Protein AF-A0A977LBB5-F1 (afdb_monomer_lite)

Sequence (228 aa):
MKRFILVFIICGKTLFAQERLPIINATSISVDIRDGDNFQKNVWTITPEAQPDIYTTSSKGKLVTFYTDKDSISVKVTTTTKFNFIILLNGKKALTQIKYEPSYLEILKGADKYDFKDVRPIPTFTYQSKDDNNLTALRKGFKLDSIAGEGSEVSKILNLLRWVHNIIPHDGNHENPVVKNSLSMIAECRKGNRGLNCRGLSTVLNECYLSLGIPSRFVTCMPRDSVF

pLDDT: mean 90.73, std 15.71, range [32.38, 98.81]

Foldseek 3Di:
DDDDDDDDDPPPPPPPDPPAAAEDEAQDQFKWKDQFPDTGGSPGGQDQPPVAAEDEHQSAQGWIKIDHPGDIDIDGDHQAAWGWHWYQHVNRTHIYTYHYDHDPVRVVVPDDDDDPVPPPDDDDDDADALPPPLLLCVCVVVVLDVQLDPDDPVSSLVSLLVVLPVQFDEDQPDAFDPDQAQVVRSVVVVVVPDGHHPSSSQRNSQSSCNNVVRHDDDDDDDPPPDDD

Structure (mmCIF, N/CA/C/O backbone):
data_AF-A0A977LBB5-F1
#
_entry.id   AF-A0A977LBB5-F1
#
loop_
_atom_site.group_PDB
_atom_site.id
_atom_site.type_symbol
_atom_site.label_atom_id
_atom_site.label_alt_id
_atom_site.label_comp_id
_atom_site.label_asym_id
_atom_site.label_entity_id
_atom_site.label_seq_id
_atom_site.pdbx_PDB_ins_code
_atom_site.Cartn_x
_atom_site.Cartn_y
_atom_site.Cartn_z
_atom_site.occupancy
_atom_site.B_iso_or_equiv
_atom_site.auth_seq_id
_atom_site.auth_comp_id
_atom_site.auth_asym_id
_atom_site.auth_atom_id
_atom_site.pdbx_PDB_model_num
ATOM 1 N N . MET A 1 1 ? 19.181 -14.886 83.822 1.00 39.88 1 MET A N 1
ATOM 2 C CA . MET A 1 1 ? 17.917 -14.339 83.274 1.00 39.88 1 MET A CA 1
ATOM 3 C C . MET A 1 1 ? 17.939 -14.478 81.754 1.00 39.88 1 MET A C 1
ATOM 5 O O . MET A 1 1 ? 18.670 -13.744 81.104 1.00 39.88 1 MET A O 1
ATOM 9 N N . LYS A 1 2 ? 17.226 -15.459 81.183 1.00 34.19 2 LYS A N 1
ATOM 10 C CA . LYS A 1 2 ? 17.115 -15.637 79.723 1.00 34.19 2 LYS A CA 1
ATOM 11 C C . LYS A 1 2 ? 15.962 -14.760 79.220 1.00 34.19 2 LYS A C 1
ATOM 13 O O . LYS A 1 2 ? 14.823 -14.982 79.616 1.00 34.19 2 LYS A O 1
ATOM 18 N N . ARG A 1 3 ? 16.258 -13.734 78.415 1.00 38.19 3 ARG A N 1
ATOM 19 C CA . ARG A 1 3 ? 15.246 -12.875 77.777 1.00 38.19 3 ARG A CA 1
ATOM 20 C C . ARG A 1 3 ? 14.702 -13.585 76.533 1.00 38.19 3 ARG A C 1
ATOM 22 O O . ARG A 1 3 ? 15.453 -13.817 75.594 1.00 38.19 3 ARG A O 1
ATOM 29 N N . PHE A 1 4 ? 13.415 -13.922 76.543 1.00 35.28 4 PHE A N 1
ATOM 30 C CA . PHE A 1 4 ? 12.668 -14.315 75.347 1.00 35.28 4 PHE A CA 1
ATOM 31 C C . PHE A 1 4 ? 12.277 -13.051 74.570 1.00 35.28 4 PHE A C 1
ATOM 33 O O . PHE A 1 4 ? 11.678 -12.142 75.142 1.00 35.28 4 PHE A O 1
ATOM 40 N N . ILE A 1 5 ? 12.618 -12.990 73.282 1.00 42.28 5 ILE A N 1
ATOM 41 C CA . ILE A 1 5 ? 12.126 -11.967 72.351 1.00 42.28 5 ILE A CA 1
ATOM 42 C C . ILE A 1 5 ? 10.957 -12.589 71.584 1.00 42.28 5 ILE A C 1
ATOM 44 O O . ILE A 1 5 ? 11.139 -13.559 70.852 1.00 42.28 5 ILE A O 1
ATOM 48 N N . LEU A 1 6 ? 9.757 -12.045 71.786 1.00 34.19 6 LEU A N 1
ATOM 49 C CA . LEU A 1 6 ? 8.544 -12.408 71.059 1.00 34.19 6 LEU A CA 1
ATOM 50 C C . LEU A 1 6 ? 8.457 -11.525 69.804 1.00 34.19 6 LEU A C 1
ATOM 52 O O . LEU A 1 6 ? 8.260 -10.316 69.913 1.00 34.19 6 LEU A O 1
ATOM 56 N N . VAL A 1 7 ? 8.629 -12.112 68.620 1.00 36.88 7 VAL A N 1
ATOM 57 C CA . VAL A 1 7 ? 8.451 -11.414 67.337 1.00 36.88 7 VAL A CA 1
ATOM 58 C C . VAL A 1 7 ? 7.009 -11.613 66.876 1.00 36.88 7 VAL A C 1
ATOM 60 O O . VAL A 1 7 ? 6.615 -12.714 66.499 1.00 36.88 7 VAL A O 1
ATOM 63 N N . PHE A 1 8 ? 6.214 -10.543 66.913 1.00 32.38 8 PHE A N 1
ATOM 64 C CA . PHE A 1 8 ? 4.884 -10.500 66.306 1.00 32.38 8 PHE A CA 1
ATOM 65 C C . PHE A 1 8 ? 5.028 -10.267 64.796 1.00 32.38 8 PHE A C 1
ATOM 67 O O . PHE A 1 8 ? 5.318 -9.158 64.352 1.00 32.38 8 PHE A O 1
ATOM 74 N N . ILE A 1 9 ? 4.827 -11.317 63.998 1.00 38.16 9 ILE A N 1
ATOM 75 C CA . ILE A 1 9 ? 4.703 -11.203 62.541 1.00 38.16 9 ILE A CA 1
ATOM 76 C C . ILE A 1 9 ? 3.258 -10.799 62.237 1.00 38.16 9 ILE A C 1
ATOM 78 O O . ILE A 1 9 ? 2.352 -11.631 62.206 1.00 38.16 9 ILE A O 1
ATOM 82 N N . ILE A 1 10 ? 3.036 -9.501 62.024 1.00 40.91 10 ILE A N 1
ATOM 83 C CA . ILE A 1 10 ? 1.789 -8.991 61.450 1.00 40.91 10 ILE A CA 1
ATOM 84 C C . ILE A 1 10 ? 1.825 -9.324 59.958 1.00 40.91 10 ILE A C 1
ATOM 86 O O . ILE A 1 10 ? 2.419 -8.612 59.150 1.00 40.91 10 ILE A O 1
ATOM 90 N N . CYS A 1 11 ? 1.210 -10.447 59.594 1.00 40.59 11 CYS A N 1
ATOM 91 C CA . CYS A 1 11 ? 0.965 -10.807 58.205 1.00 40.59 11 CYS A CA 1
ATOM 92 C C . CYS A 1 11 ? -0.182 -9.927 57.682 1.00 40.59 11 CYS A C 1
ATOM 94 O O . CYS A 1 11 ? -1.357 -10.293 57.742 1.00 40.59 11 CYS A O 1
ATOM 96 N N . GLY A 1 12 ? 0.158 -8.712 57.244 1.00 42.59 12 GLY A N 1
ATOM 97 C CA . GLY A 1 12 ? -0.770 -7.831 56.548 1.00 42.59 12 GLY A CA 1
ATOM 98 C C . GLY A 1 12 ? -1.184 -8.480 55.233 1.00 42.59 12 GLY A C 1
ATOM 99 O O . GLY A 1 12 ? -0.389 -8.561 54.301 1.00 42.59 12 GLY A O 1
ATOM 100 N N . LYS A 1 13 ? -2.427 -8.961 55.154 1.00 41.81 13 LYS A N 1
ATOM 101 C CA . LYS A 1 13 ? -3.024 -9.372 53.884 1.00 41.81 13 LYS A CA 1
ATOM 102 C C . LYS A 1 13 ? -3.195 -8.126 53.019 1.00 41.81 13 LYS A C 1
ATOM 104 O O . LYS A 1 13 ? -4.106 -7.335 53.246 1.00 41.81 13 LYS A O 1
ATOM 109 N N . THR A 1 14 ? -2.333 -7.952 52.026 1.00 44.97 14 THR A N 1
ATOM 110 C CA . THR A 1 14 ? -2.593 -7.041 50.916 1.00 44.97 14 THR A CA 1
ATOM 111 C C . THR A 1 14 ? -3.743 -7.628 50.096 1.00 44.97 14 THR A C 1
ATOM 113 O O . THR A 1 14 ? -3.567 -8.544 49.296 1.00 44.97 14 THR A O 1
ATOM 116 N N . LEU A 1 15 ? -4.965 -7.141 50.326 1.00 42.72 15 LEU A N 1
ATOM 117 C CA . LEU A 1 15 ? -6.035 -7.307 49.349 1.00 42.72 15 LEU A CA 1
ATOM 118 C C . LEU A 1 15 ? -5.627 -6.504 48.110 1.00 42.72 15 LEU A C 1
ATOM 120 O O . LEU A 1 15 ? -5.717 -5.279 48.100 1.00 42.72 15 LEU A O 1
ATOM 124 N N . PHE A 1 16 ? -5.169 -7.191 47.067 1.00 47.03 16 PHE A N 1
ATOM 125 C CA . PHE A 1 16 ? -5.147 -6.615 45.731 1.00 47.03 16 PHE A CA 1
ATOM 126 C C . PHE A 1 16 ? -6.600 -6.340 45.334 1.00 47.03 16 PHE A C 1
ATOM 128 O O . PHE A 1 16 ? -7.366 -7.265 45.062 1.00 47.03 16 PHE A O 1
ATOM 135 N N . ALA A 1 17 ? -7.002 -5.071 45.345 1.00 43.22 17 ALA A N 1
ATOM 136 C CA . ALA A 1 17 ? -8.228 -4.654 44.691 1.00 43.22 17 ALA A CA 1
ATOM 137 C C . ALA A 1 17 ? -8.074 -4.977 43.198 1.00 43.22 17 ALA A C 1
ATOM 139 O O . ALA A 1 17 ? -7.265 -4.362 42.509 1.00 43.22 17 ALA A O 1
ATOM 140 N N . GLN A 1 18 ? -8.803 -5.977 42.700 1.00 55.31 18 GLN A N 1
ATOM 141 C CA . GLN A 1 18 ? -8.966 -6.155 41.260 1.00 55.31 18 GLN A CA 1
ATOM 142 C C . GLN A 1 18 ? -9.659 -4.899 40.732 1.00 55.31 18 GLN A C 1
ATOM 144 O O . GLN A 1 18 ? -10.839 -4.678 41.023 1.00 55.31 18 GLN A O 1
ATOM 149 N N . GLU A 1 19 ? -8.925 -4.061 39.999 1.00 66.19 19 GLU A N 1
ATOM 150 C CA . GLU A 1 19 ? -9.508 -2.934 39.278 1.00 66.19 19 GLU A CA 1
ATOM 151 C C . GLU A 1 19 ? -10.599 -3.479 38.353 1.00 66.19 19 GLU A C 1
ATOM 153 O O . GLU A 1 19 ? -10.343 -4.248 37.422 1.00 66.19 19 GLU A O 1
ATOM 158 N N . ARG A 1 20 ? -11.854 -3.148 38.663 1.00 85.31 20 ARG A N 1
ATOM 159 C CA . ARG A 1 20 ? -12.986 -3.549 37.832 1.00 85.31 20 ARG A CA 1
ATOM 160 C C . ARG A 1 20 ? -12.914 -2.748 36.540 1.00 85.31 20 ARG A C 1
ATOM 162 O O . ARG A 1 20 ? -12.921 -1.521 36.582 1.00 85.31 20 ARG A O 1
ATOM 169 N N . LEU A 1 21 ? -12.868 -3.448 35.408 1.00 94.75 21 LEU A N 1
ATOM 170 C CA . LEU A 1 21 ? -12.920 -2.806 34.099 1.00 94.75 21 LEU A CA 1
ATOM 171 C C . LEU A 1 21 ? -14.213 -1.982 33.970 1.00 94.75 21 LEU A C 1
ATOM 173 O O . LEU A 1 21 ? -15.274 -2.481 34.363 1.00 94.75 21 LEU A O 1
ATOM 177 N N . PRO A 1 22 ? -14.154 -0.763 33.403 1.00 97.56 22 PRO A N 1
ATOM 178 C CA . PRO A 1 22 ? -15.345 0.005 33.060 1.00 97.56 22 PRO A CA 1
ATOM 179 C C . PRO A 1 22 ? -16.284 -0.804 32.164 1.00 97.56 22 PRO A C 1
ATOM 181 O O . PRO A 1 22 ? -15.825 -1.593 31.336 1.00 97.56 22 PRO A O 1
ATOM 184 N N . ILE A 1 23 ? -17.592 -0.614 32.328 1.00 97.81 23 ILE A N 1
ATOM 185 C CA . ILE A 1 23 ? -18.620 -1.332 31.569 1.00 97.81 23 ILE A CA 1
ATOM 186 C C . ILE A 1 23 ? -19.551 -0.312 30.923 1.00 97.81 23 ILE A C 1
ATOM 188 O O . ILE A 1 23 ? -20.039 0.583 31.610 1.00 97.81 23 ILE A O 1
ATOM 192 N N . ILE A 1 24 ? -19.814 -0.481 29.630 1.00 98.25 24 ILE A N 1
ATOM 193 C CA . ILE A 1 24 ? -20.904 0.190 28.915 1.00 98.25 24 ILE A CA 1
ATOM 194 C C . ILE A 1 24 ? -21.866 -0.860 28.362 1.00 98.25 24 ILE A C 1
ATOM 196 O O . ILE A 1 24 ? -21.448 -1.963 28.004 1.00 98.25 24 ILE A O 1
ATOM 200 N N . ASN A 1 25 ? -23.154 -0.548 28.309 1.00 98.38 25 ASN A N 1
ATOM 201 C CA . ASN A 1 25 ? -24.184 -1.472 27.845 1.00 98.38 25 ASN A CA 1
ATOM 202 C C . ASN A 1 25 ? -24.471 -1.261 26.359 1.00 98.38 25 ASN A C 1
ATOM 204 O O . ASN A 1 25 ? -24.283 -0.168 25.834 1.00 98.38 25 ASN A O 1
ATOM 208 N N . ALA A 1 26 ? -24.948 -2.299 25.680 1.00 98.00 26 ALA A N 1
ATOM 209 C CA . ALA A 1 26 ? -25.420 -2.213 24.304 1.00 98.00 26 ALA A CA 1
ATOM 210 C C . ALA A 1 26 ? -26.554 -3.216 24.068 1.00 98.00 26 ALA A C 1
ATOM 212 O O . ALA A 1 26 ? -26.552 -4.314 24.635 1.00 98.00 26 ALA A O 1
ATOM 213 N N . THR A 1 27 ? -27.502 -2.857 23.206 1.00 98.00 27 THR A N 1
ATOM 214 C CA . THR A 1 27 ? -28.439 -3.825 22.609 1.00 98.00 27 THR A CA 1
ATOM 215 C C . THR A 1 27 ? -28.191 -4.023 21.116 1.00 98.00 27 THR A C 1
ATOM 217 O O . THR A 1 27 ? -28.455 -5.110 20.597 1.00 98.00 27 THR A O 1
ATOM 220 N N . SER A 1 28 ? -27.602 -3.023 20.454 1.00 97.75 28 SER A N 1
ATOM 221 C CA . SER A 1 28 ? -27.089 -3.106 19.085 1.00 97.75 28 SER A CA 1
ATOM 222 C C . SER A 1 28 ? -25.671 -3.679 19.059 1.00 97.75 28 SER A C 1
ATOM 224 O O . SER A 1 28 ? -24.856 -3.364 19.922 1.00 97.75 28 SER A O 1
ATOM 226 N N . ILE A 1 29 ? -25.353 -4.481 18.038 1.00 97.56 29 ILE A N 1
ATOM 227 C CA . ILE A 1 29 ? -23.981 -4.956 17.794 1.00 97.56 29 ILE A CA 1
ATOM 228 C C . ILE A 1 29 ? -23.082 -3.866 17.182 1.00 97.56 29 ILE A C 1
ATOM 230 O O . ILE A 1 29 ? -21.859 -3.953 17.271 1.00 97.56 29 ILE A O 1
ATOM 234 N N . SER A 1 30 ? -23.677 -2.845 16.560 1.00 97.75 30 SER A N 1
ATOM 235 C CA . SER A 1 30 ? -22.962 -1.750 15.903 1.00 97.75 30 SER A CA 1
ATOM 236 C C . SER A 1 30 ? -22.708 -0.590 16.860 1.00 97.75 30 SER A C 1
ATOM 238 O O . SER A 1 30 ? -23.583 -0.221 17.645 1.00 97.75 30 SER A O 1
ATOM 240 N N . VAL A 1 31 ? -21.517 -0.004 16.759 1.00 98.38 31 VAL A N 1
ATOM 241 C CA . VAL A 1 31 ? -21.030 1.094 17.599 1.00 98.38 31 VAL A CA 1
ATOM 242 C C . VAL A 1 31 ? -20.530 2.235 16.714 1.00 98.38 31 VAL A C 1
ATOM 244 O O . VAL A 1 31 ? -19.804 2.019 15.735 1.00 98.38 31 VAL A O 1
ATOM 247 N N . ASP A 1 32 ? -20.907 3.460 17.078 1.00 98.69 32 ASP A N 1
ATOM 248 C CA . ASP A 1 32 ? -20.353 4.677 16.489 1.00 98.69 32 ASP A CA 1
ATOM 249 C C . ASP A 1 32 ? -19.058 5.040 17.225 1.00 98.69 32 ASP A C 1
ATOM 251 O O . ASP A 1 32 ? -18.966 4.914 18.450 1.00 98.69 32 ASP A O 1
ATOM 255 N N . ILE A 1 33 ? -18.055 5.535 16.500 1.00 98.69 33 ILE A N 1
ATOM 256 C CA . ILE A 1 33 ? -16.783 5.959 17.096 1.00 98.69 33 ILE A CA 1
ATOM 257 C C . ILE A 1 33 ? -16.472 7.394 16.682 1.00 98.69 33 ILE A C 1
ATOM 259 O O . ILE A 1 33 ? -16.461 7.736 15.498 1.00 98.69 33 ILE A O 1
ATOM 263 N N . ARG A 1 34 ? -16.170 8.237 17.674 1.00 98.69 34 ARG A N 1
ATOM 264 C CA . ARG A 1 34 ? -15.475 9.510 17.466 1.00 98.69 34 ARG A CA 1
ATOM 265 C C . ARG A 1 34 ? -14.005 9.316 17.789 1.00 98.69 34 ARG A C 1
ATOM 267 O O . ARG A 1 34 ? -13.660 9.126 18.950 1.00 98.69 34 ARG A O 1
ATOM 274 N N . ASP A 1 35 ? -13.158 9.390 16.778 1.00 98.19 35 ASP A N 1
ATOM 275 C CA . ASP A 1 35 ? -11.710 9.314 16.916 1.00 98.19 35 ASP A CA 1
ATOM 276 C C . ASP A 1 35 ? -11.093 10.689 16.641 1.00 98.19 35 ASP A C 1
ATOM 278 O O . ASP A 1 35 ? -10.990 11.142 15.496 1.00 98.19 35 ASP A O 1
ATOM 282 N N . GLY A 1 36 ? -10.768 11.405 17.719 1.00 97.06 36 GLY A N 1
ATOM 283 C CA . GLY A 1 36 ? -10.402 12.811 17.657 1.00 97.06 36 GLY A CA 1
ATOM 284 C C . GLY A 1 36 ? -11.515 13.655 17.040 1.00 97.06 36 GLY A C 1
ATOM 285 O O . GLY A 1 36 ? -12.597 13.789 17.611 1.00 97.06 36 GLY A O 1
ATOM 286 N N . ASP A 1 37 ? -11.230 14.241 15.882 1.00 96.56 37 ASP A N 1
ATOM 287 C CA . ASP A 1 37 ? -12.164 15.118 15.173 1.00 96.56 37 ASP A CA 1
ATOM 288 C C . ASP A 1 37 ? -13.024 14.345 14.144 1.00 96.56 37 ASP A C 1
ATOM 290 O O . ASP A 1 37 ? -13.971 14.900 13.587 1.00 96.56 37 ASP A O 1
ATOM 294 N N . ASN A 1 38 ? -12.737 13.055 13.913 1.00 97.62 38 ASN A N 1
ATOM 295 C CA . ASN A 1 38 ? -13.446 12.211 12.952 1.00 97.62 38 ASN A CA 1
ATOM 296 C C . ASN A 1 38 ? -14.558 11.400 13.632 1.00 97.62 38 ASN A C 1
ATOM 298 O O . ASN A 1 38 ? -14.286 10.581 14.507 1.00 97.62 38 ASN A O 1
ATOM 302 N N . PHE A 1 39 ? -15.810 11.591 13.215 1.00 98.19 39 PHE A N 1
ATOM 303 C CA . PHE A 1 39 ? -16.950 10.811 13.699 1.00 98.19 39 PHE A CA 1
ATOM 304 C C . PHE A 1 39 ? -17.441 9.846 12.623 1.00 98.19 39 PHE A C 1
ATOM 306 O O . PHE A 1 39 ? -17.759 10.261 11.510 1.00 98.19 39 PHE A O 1
ATOM 313 N N . GLN A 1 40 ? -17.545 8.569 12.977 1.00 98.00 40 GLN A N 1
ATOM 314 C CA . GLN A 1 40 ? -17.929 7.493 12.072 1.00 98.00 40 GLN A CA 1
ATOM 315 C C . GLN A 1 40 ? -19.091 6.702 12.671 1.00 98.00 40 GLN A C 1
ATOM 317 O O . GLN A 1 40 ? -19.016 6.242 13.812 1.00 98.00 40 GLN A O 1
ATOM 322 N N . LYS A 1 41 ? -20.163 6.543 11.890 1.00 98.00 41 LYS A N 1
ATOM 323 C CA . LYS A 1 41 ? -21.357 5.795 12.297 1.00 98.00 41 LYS A CA 1
ATOM 324 C C . LYS A 1 41 ? -21.239 4.318 11.942 1.00 98.00 41 LYS A C 1
ATOM 326 O O . LYS A 1 41 ? -20.789 4.008 10.842 1.00 98.00 41 LYS A O 1
ATOM 331 N N . ASN A 1 42 ? -21.698 3.440 12.832 1.00 97.12 42 ASN A N 1
ATOM 332 C CA . ASN A 1 42 ? -21.738 1.984 12.677 1.00 97.12 42 ASN A CA 1
ATOM 333 C C . ASN A 1 42 ? -20.412 1.387 12.175 1.00 97.12 42 ASN A C 1
ATOM 335 O O . ASN A 1 42 ? -20.406 0.440 11.391 1.00 97.12 42 ASN A O 1
ATOM 339 N N . VAL A 1 43 ? -19.285 1.972 12.587 1.00 97.31 43 VAL A N 1
ATOM 340 C CA . VAL A 1 43 ? -17.951 1.609 12.082 1.00 97.31 43 VAL A CA 1
ATOM 341 C C . VAL A 1 43 ? -17.364 0.410 12.818 1.00 97.31 43 VAL A C 1
ATOM 343 O O . VAL A 1 43 ? -16.470 -0.260 12.309 1.00 97.31 43 VAL A O 1
ATOM 346 N N . TRP A 1 44 ? -17.864 0.136 14.021 1.00 97.38 44 TRP A N 1
ATOM 347 C CA . TRP A 1 44 ? -17.367 -0.932 14.869 1.00 97.38 44 TRP A CA 1
ATOM 348 C C . TRP A 1 44 ? -18.450 -1.968 15.125 1.00 97.38 44 TRP A C 1
ATOM 350 O O . TRP A 1 44 ? -19.600 -1.623 15.395 1.00 97.38 44 TRP A O 1
ATOM 360 N N . THR A 1 45 ? -18.074 -3.241 15.038 1.00 97.94 45 THR A N 1
ATOM 361 C CA . THR A 1 45 ? -18.946 -4.378 15.343 1.00 97.94 45 THR A CA 1
ATOM 362 C C . THR A 1 45 ? -18.409 -5.048 16.593 1.00 97.94 45 THR A C 1
ATOM 364 O O . THR A 1 45 ? -17.282 -5.536 16.592 1.00 97.94 45 THR A O 1
ATOM 367 N N . ILE A 1 46 ? -19.207 -5.061 17.658 1.00 97.56 46 ILE A N 1
ATOM 368 C CA . ILE A 1 46 ? -18.826 -5.672 18.933 1.00 97.56 46 ILE A CA 1
ATOM 369 C C . ILE A 1 46 ? -18.561 -7.164 18.701 1.00 97.56 46 ILE A C 1
ATOM 371 O O . ILE A 1 46 ? -19.480 -7.895 18.326 1.00 97.56 46 ILE A O 1
ATOM 375 N N . THR A 1 47 ? -17.333 -7.616 18.977 1.00 96.56 47 THR A N 1
ATOM 376 C CA . THR A 1 47 ? -16.917 -9.013 18.765 1.00 96.56 47 THR A CA 1
ATOM 377 C C . THR A 1 47 ? -16.510 -9.673 20.090 1.00 96.56 47 THR A C 1
ATOM 379 O O . THR A 1 47 ? -15.331 -9.665 20.456 1.00 96.56 47 THR A O 1
ATOM 382 N N . PRO A 1 48 ? -17.456 -10.263 20.853 1.00 94.25 48 PRO A N 1
ATOM 383 C CA . PRO A 1 48 ? -17.162 -10.912 22.134 1.00 94.25 48 PRO A CA 1
ATOM 384 C C . PRO A 1 48 ? -16.068 -11.991 22.084 1.00 94.25 48 PRO A C 1
ATOM 386 O O . PRO A 1 48 ? -15.401 -12.243 23.088 1.00 94.25 48 PRO A O 1
ATOM 389 N N . GLU A 1 49 ? -15.888 -12.633 20.932 1.00 95.69 49 GLU A N 1
ATOM 390 C CA . GLU A 1 49 ? -14.948 -13.730 20.709 1.00 95.69 49 GLU A CA 1
ATOM 391 C C . GLU A 1 49 ? -13.491 -13.268 20.524 1.00 95.69 49 GLU A C 1
ATOM 393 O O . GLU A 1 49 ? -12.590 -14.083 20.702 1.00 95.69 49 GLU A O 1
ATOM 398 N N . ALA A 1 50 ? -13.238 -11.991 20.204 1.00 91.50 50 ALA A N 1
ATOM 399 C CA . ALA A 1 50 ? -11.911 -11.500 19.806 1.00 91.50 50 ALA A CA 1
ATOM 400 C C . ALA A 1 50 ? -10.873 -11.440 20.951 1.00 91.50 50 ALA A C 1
ATOM 402 O O . ALA A 1 50 ? -9.680 -11.537 20.690 1.00 91.50 50 ALA A O 1
ATOM 403 N N . GLN A 1 51 ? -11.323 -11.308 22.208 1.00 89.62 51 GLN A N 1
ATOM 404 C CA . GLN A 1 51 ? -10.532 -11.384 23.456 1.00 89.62 51 GLN A CA 1
ATOM 405 C C . GLN A 1 51 ? -9.052 -10.900 23.392 1.00 89.62 51 GLN A C 1
ATOM 407 O O . GLN A 1 51 ? -8.135 -11.719 23.482 1.00 89.62 51 GLN A O 1
ATOM 412 N N . PRO A 1 52 ? -8.768 -9.584 23.401 1.00 94.75 52 PRO A N 1
ATOM 413 C CA . PRO A 1 52 ? -9.703 -8.467 23.310 1.00 94.75 52 PRO A CA 1
ATOM 414 C C . PRO A 1 52 ? -10.065 -8.099 21.862 1.00 94.75 52 PRO A C 1
ATOM 416 O O . PRO A 1 52 ? -9.297 -8.321 20.933 1.00 94.75 52 PRO A O 1
ATOM 419 N N . ASP A 1 53 ? -11.213 -7.450 21.700 1.00 95.38 53 ASP A N 1
ATOM 420 C CA . ASP A 1 53 ? -11.623 -6.729 20.494 1.00 95.38 53 ASP A CA 1
ATOM 421 C C . ASP A 1 53 ? -10.863 -5.385 20.432 1.00 95.38 53 ASP A C 1
ATOM 423 O O . ASP A 1 53 ? -11.133 -4.477 21.226 1.00 95.38 53 ASP A O 1
ATOM 427 N N . ILE A 1 54 ? -9.817 -5.285 19.598 1.00 97.81 54 ILE A N 1
ATOM 428 C CA . ILE A 1 54 ? -8.835 -4.180 19.644 1.00 97.81 54 ILE A CA 1
ATOM 429 C C . ILE A 1 54 ? -9.138 -3.114 18.594 1.00 97.81 54 ILE A C 1
ATOM 431 O O . ILE A 1 54 ? -8.922 -3.329 17.404 1.00 97.81 54 ILE A O 1
ATOM 435 N N . TYR A 1 55 ? -9.480 -1.913 19.053 1.00 97.81 55 TYR A N 1
ATOM 436 C CA . TYR A 1 55 ? -9.520 -0.709 18.231 1.00 97.81 55 TYR A CA 1
ATOM 437 C C . TYR A 1 55 ? -8.198 0.059 18.319 1.00 97.81 55 TYR A C 1
ATOM 439 O O . TYR A 1 55 ? -7.805 0.539 19.390 1.00 97.81 55 TYR A O 1
ATOM 447 N N . THR A 1 56 ? -7.509 0.189 17.186 1.00 97.50 56 THR A N 1
ATOM 448 C CA . THR A 1 56 ? -6.240 0.918 17.067 1.00 97.50 56 THR A CA 1
ATOM 449 C C . THR A 1 56 ? -6.458 2.351 16.595 1.00 97.50 56 THR A C 1
ATOM 451 O O . THR A 1 56 ? -7.188 2.586 15.636 1.00 97.50 56 THR A O 1
ATOM 454 N N . THR A 1 57 ? -5.774 3.306 17.222 1.00 97.62 57 THR A N 1
ATOM 455 C CA . THR A 1 57 ? -5.859 4.737 16.888 1.00 97.62 57 THR A CA 1
ATOM 456 C C . THR A 1 57 ? -4.495 5.416 16.960 1.00 97.62 57 THR A C 1
ATOM 458 O O . THR A 1 57 ? -3.680 5.097 17.826 1.00 97.62 57 THR A O 1
ATOM 461 N N . SER A 1 58 ? -4.268 6.413 16.104 1.00 97.06 58 SER A N 1
ATOM 462 C CA . SER A 1 58 ? -3.094 7.292 16.158 1.00 97.06 58 SER A CA 1
ATOM 463 C C . SER A 1 58 ? -3.407 8.691 16.704 1.00 97.06 58 SER A C 1
ATOM 465 O O . SER A 1 58 ? -2.574 9.591 16.616 1.00 97.06 58 SER A O 1
ATOM 467 N N . SER A 1 59 ? -4.598 8.918 17.271 1.00 96.38 59 SER A N 1
ATOM 468 C CA . SER A 1 59 ? -5.070 10.244 17.709 1.00 96.38 59 SER A CA 1
ATOM 469 C C . SER A 1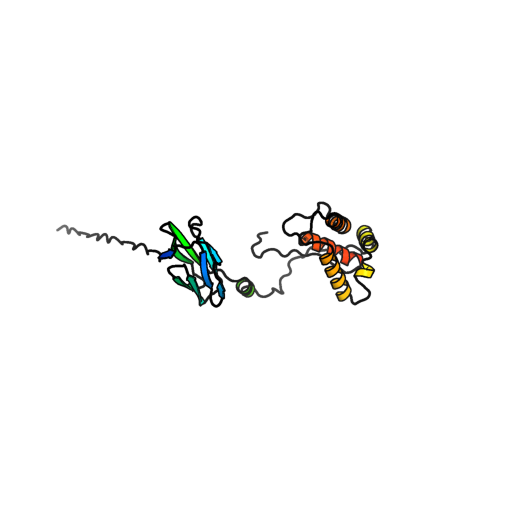 59 ? -4.485 10.700 19.048 1.00 96.38 59 SER A C 1
ATOM 471 O O . SER A 1 59 ? -5.193 11.060 19.991 1.00 96.38 59 SER A O 1
ATOM 473 N N . LYS A 1 60 ? -3.153 10.709 19.141 1.00 95.62 60 LYS A N 1
ATOM 474 C CA . LYS A 1 60 ? -2.399 11.132 20.323 1.00 95.62 60 LYS A CA 1
ATOM 475 C C . LYS A 1 60 ? -2.857 12.507 20.825 1.00 95.62 60 LYS A C 1
ATOM 477 O O . LYS A 1 60 ? -2.870 13.493 20.093 1.00 95.62 60 LYS A O 1
ATOM 482 N N . GLY A 1 61 ? -3.177 12.583 22.115 1.00 96.50 61 GLY A N 1
ATOM 483 C CA . GLY A 1 61 ? -3.611 13.800 22.804 1.00 96.50 61 GLY A CA 1
ATOM 484 C C . GLY A 1 61 ? -5.100 14.128 22.655 1.00 96.50 61 GLY A C 1
ATOM 485 O O . GLY A 1 61 ? -5.581 15.022 23.357 1.00 96.50 61 GLY A O 1
ATOM 486 N N . LYS A 1 62 ? -5.830 13.407 21.799 1.00 98.06 62 LYS A N 1
ATOM 487 C CA . LYS A 1 62 ? -7.268 13.576 21.563 1.00 98.06 62 LYS A CA 1
ATOM 488 C C . LYS A 1 62 ? -8.081 12.516 22.315 1.00 98.06 62 LYS A C 1
ATOM 490 O O . LYS A 1 62 ? -7.525 11.599 22.920 1.00 98.06 62 LYS A O 1
ATOM 495 N N . LEU A 1 63 ? -9.401 12.681 22.316 1.00 98.38 63 LEU A N 1
ATOM 496 C CA . LEU A 1 63 ? -10.332 11.688 22.845 1.00 98.38 63 LEU A CA 1
ATOM 497 C C . LEU A 1 63 ? -10.702 10.678 21.758 1.00 98.38 63 LEU A C 1
ATOM 499 O O . LEU A 1 63 ? -10.931 11.062 20.613 1.00 98.38 63 LEU A O 1
ATOM 503 N N . VAL A 1 64 ? -10.818 9.416 22.155 1.00 98.69 64 VAL A N 1
ATOM 504 C CA . VAL A 1 64 ? -11.582 8.402 21.431 1.00 98.69 64 VAL A CA 1
ATOM 505 C C . VAL A 1 64 ? -12.827 8.093 22.240 1.00 98.69 64 VAL A C 1
ATOM 507 O O . VAL A 1 64 ? -12.721 7.762 23.424 1.00 98.69 64 VAL A O 1
ATOM 510 N N . THR A 1 65 ? -13.989 8.210 21.607 1.00 98.75 65 THR A N 1
ATOM 511 C CA . THR A 1 65 ? -15.285 7.937 22.225 1.00 98.75 65 THR A CA 1
ATOM 512 C C . THR A 1 65 ? -16.011 6.840 21.469 1.00 98.75 65 THR A C 1
ATOM 514 O O . THR A 1 65 ? -16.254 6.970 20.271 1.00 98.75 65 THR A O 1
ATOM 517 N N . PHE A 1 66 ? -16.383 5.787 22.189 1.00 98.62 66 PHE A N 1
ATOM 518 C CA . PHE A 1 66 ? -17.280 4.739 21.711 1.00 98.62 66 PHE A CA 1
ATOM 519 C C . PHE A 1 66 ? -18.697 5.094 22.143 1.00 98.62 66 PHE A C 1
ATOM 521 O O . PHE A 1 66 ? -18.912 5.379 23.323 1.00 98.62 66 PHE A O 1
ATOM 528 N N . TYR A 1 67 ? -19.645 5.054 21.212 1.00 98.69 67 TYR A N 1
ATOM 529 C CA . TYR A 1 67 ? -21.068 5.250 21.475 1.00 98.69 67 TYR A CA 1
ATOM 530 C C . TYR A 1 67 ? -21.825 3.982 21.099 1.00 98.69 67 TYR A C 1
ATOM 532 O O . TYR A 1 67 ? -21.885 3.599 19.928 1.00 98.69 67 TYR A O 1
ATOM 540 N N . THR A 1 68 ? -22.407 3.332 22.097 1.00 98.38 68 THR A N 1
ATOM 541 C CA . THR A 1 68 ? -23.404 2.289 21.867 1.00 98.38 68 THR A CA 1
ATOM 542 C C . THR A 1 68 ? -24.782 2.941 21.759 1.00 98.38 68 THR A C 1
ATOM 544 O O . THR A 1 68 ? -24.948 4.148 21.940 1.00 98.38 68 THR A O 1
ATOM 547 N N . ASP A 1 69 ? -25.810 2.136 21.516 1.00 98.06 69 ASP A N 1
ATOM 548 C CA . ASP A 1 69 ? -27.200 2.587 21.568 1.00 98.06 69 ASP A CA 1
ATOM 549 C C . ASP A 1 69 ? -27.697 2.915 22.993 1.00 98.06 69 ASP A C 1
ATOM 551 O O . ASP A 1 69 ? -28.823 3.391 23.150 1.00 98.06 69 ASP A O 1
ATOM 555 N N . LYS A 1 70 ? -26.895 2.646 24.037 1.00 98.25 70 LYS A N 1
ATOM 556 C CA . LYS A 1 70 ? -27.268 2.864 25.447 1.00 98.25 70 LYS A CA 1
ATOM 557 C C . LYS A 1 70 ? -26.348 3.820 26.192 1.00 98.25 70 LYS A C 1
ATOM 559 O O . LYS A 1 70 ? -26.838 4.609 26.988 1.00 98.25 70 LYS A O 1
ATOM 564 N N . ASP A 1 71 ? -25.048 3.739 25.942 1.00 97.75 71 ASP A N 1
ATOM 565 C CA . ASP A 1 71 ? -24.003 4.344 26.759 1.00 97.75 71 ASP A CA 1
ATOM 566 C C . ASP A 1 71 ? -22.862 4.873 25.878 1.00 97.75 71 ASP A C 1
ATOM 568 O O . ASP A 1 71 ? -22.806 4.668 24.663 1.00 97.75 71 ASP A O 1
ATOM 572 N N . SER A 1 72 ? -21.902 5.548 26.505 1.00 98.31 72 SER A N 1
ATOM 573 C CA . SER A 1 72 ? -20.647 5.901 25.848 1.00 98.31 72 SER A CA 1
ATOM 574 C C . SER A 1 72 ? -19.475 5.861 26.816 1.00 98.31 72 SER A C 1
ATOM 576 O O . SER A 1 72 ? -19.643 6.001 28.028 1.00 98.31 72 SER A O 1
ATOM 578 N N . ILE A 1 73 ? -18.273 5.688 26.276 1.00 98.56 73 ILE A N 1
ATOM 579 C CA . ILE A 1 73 ? -17.025 5.794 27.035 1.00 98.56 73 ILE A CA 1
ATOM 580 C C . ILE A 1 73 ? -16.013 6.601 26.240 1.00 98.56 73 ILE A C 1
ATOM 582 O O . ILE A 1 73 ? -15.870 6.406 25.036 1.00 98.56 73 ILE A O 1
ATOM 586 N N . SER A 1 74 ? -15.323 7.518 26.917 1.00 98.50 74 SER A N 1
ATOM 587 C CA . SER A 1 74 ? -14.311 8.385 26.313 1.00 98.50 74 SER A CA 1
ATOM 588 C C . SER A 1 74 ? -12.959 8.177 26.976 1.00 98.50 74 SER A C 1
ATOM 590 O O . SER A 1 74 ? -12.856 8.182 28.202 1.00 98.50 74 SER A O 1
ATOM 592 N N . VAL A 1 75 ? -11.915 8.048 26.164 1.00 98.19 75 VAL A N 1
ATOM 593 C CA . VAL A 1 75 ? -10.538 7.843 26.621 1.00 98.19 75 VAL A CA 1
ATOM 594 C C . VAL A 1 75 ? -9.638 8.868 25.956 1.00 98.19 75 VAL A C 1
ATOM 596 O O . VAL A 1 75 ? -9.633 8.999 24.734 1.00 98.19 75 VAL A O 1
ATOM 599 N N . LYS A 1 76 ? -8.843 9.588 26.752 1.00 98.25 76 LYS A N 1
ATOM 600 C CA . LYS A 1 76 ? -7.784 10.446 26.211 1.00 98.25 76 LYS A CA 1
ATOM 601 C C . LYS A 1 76 ? -6.596 9.580 25.807 1.00 98.25 76 LYS A C 1
ATOM 603 O O . LYS A 1 76 ? -6.010 8.903 26.649 1.00 98.25 76 LYS A O 1
ATOM 608 N N . VAL A 1 77 ? -6.244 9.616 24.528 1.00 98.12 77 VAL A N 1
ATOM 609 C CA . VAL A 1 77 ? -5.193 8.776 23.953 1.00 98.12 77 VAL A CA 1
ATOM 610 C C . VAL A 1 77 ? -3.816 9.377 24.237 1.00 98.12 77 VAL A C 1
ATOM 612 O O . VAL A 1 77 ? -3.558 10.557 23.996 1.00 98.12 77 VAL A O 1
ATOM 615 N N . THR A 1 78 ? -2.904 8.548 24.725 1.00 97.44 78 THR A N 1
ATOM 616 C CA . THR A 1 78 ? -1.476 8.812 24.906 1.00 97.44 78 THR A CA 1
ATOM 617 C C . THR A 1 78 ? -0.675 7.731 24.182 1.00 97.44 78 THR A C 1
ATOM 619 O O . THR A 1 78 ? -1.218 6.715 23.755 1.00 97.44 78 THR A O 1
ATOM 622 N N . THR A 1 79 ? 0.642 7.906 24.071 1.00 95.50 79 THR A N 1
ATOM 623 C CA . THR A 1 79 ? 1.516 6.926 23.402 1.00 95.50 79 THR A CA 1
ATOM 624 C C . THR A 1 79 ? 1.597 5.574 24.113 1.00 95.50 79 THR A C 1
ATOM 626 O O . THR A 1 79 ? 2.119 4.619 23.548 1.00 95.50 79 THR A O 1
ATOM 629 N N . THR A 1 80 ? 1.116 5.487 25.354 1.00 96.94 80 THR A N 1
ATOM 630 C CA . THR A 1 80 ? 1.096 4.260 26.161 1.00 96.94 80 THR A CA 1
ATOM 631 C C . THR A 1 80 ? -0.314 3.701 26.344 1.00 96.94 80 THR A C 1
ATOM 633 O O . THR A 1 80 ? -0.481 2.716 27.064 1.00 96.94 80 THR A O 1
ATOM 636 N N . THR A 1 81 ? -1.334 4.300 25.714 1.00 97.88 81 THR A N 1
ATOM 637 C CA . THR A 1 81 ? -2.727 3.882 25.887 1.00 97.88 81 THR A CA 1
ATOM 638 C C . THR A 1 81 ? -2.925 2.427 25.476 1.00 97.88 81 THR A C 1
ATOM 640 O O . THR A 1 81 ? -2.800 2.061 24.308 1.00 97.88 81 THR A O 1
ATOM 643 N N . LYS A 1 82 ? -3.291 1.625 26.477 1.00 97.62 82 LYS A N 1
ATOM 644 C CA . LYS A 1 82 ? -3.916 0.307 26.371 1.00 97.62 82 LYS A CA 1
ATOM 645 C C . LYS A 1 82 ? -5.062 0.291 27.373 1.00 97.62 82 LYS A C 1
ATOM 647 O O . LYS A 1 82 ? -4.866 -0.039 28.540 1.00 97.62 82 LYS A O 1
ATOM 652 N N . PHE A 1 83 ? -6.227 0.762 26.947 1.00 97.81 83 PHE A N 1
ATOM 653 C CA . PHE A 1 83 ? -7.374 0.934 27.829 1.00 97.81 83 PHE A CA 1
ATOM 654 C C . PHE A 1 83 ? -8.395 -0.170 27.583 1.00 97.81 83 PHE A C 1
ATOM 656 O O . PHE A 1 83 ? -9.000 -0.223 26.514 1.00 97.81 83 PHE A O 1
ATOM 663 N N . ASN A 1 84 ? -8.571 -1.041 28.576 1.00 98.12 84 ASN A N 1
ATOM 664 C CA . ASN A 1 84 ? -9.525 -2.142 28.527 1.00 98.12 84 ASN A CA 1
ATOM 665 C C . ASN A 1 84 ? -10.856 -1.730 29.157 1.00 98.12 84 ASN A C 1
ATOM 667 O O . ASN A 1 84 ? -10.883 -1.119 30.225 1.00 98.12 84 ASN A O 1
ATOM 671 N N . PHE A 1 85 ? -11.953 -2.135 28.534 1.00 98.06 85 PHE A N 1
ATOM 672 C CA . PHE A 1 85 ? -13.304 -1.988 29.061 1.00 98.06 85 PHE A CA 1
ATOM 673 C C . PHE A 1 85 ? -14.187 -3.126 28.544 1.00 98.06 85 PHE A C 1
ATOM 675 O O . PHE A 1 85 ? -13.792 -3.896 27.665 1.00 98.06 85 PHE A O 1
ATOM 682 N N . ILE A 1 86 ? -15.370 -3.272 29.127 1.00 98.19 86 ILE A N 1
ATOM 683 C CA . ILE A 1 86 ? -16.358 -4.260 28.708 1.00 98.19 86 ILE A CA 1
ATOM 684 C C . ILE A 1 86 ? -17.501 -3.549 27.998 1.00 98.19 86 ILE A C 1
ATOM 686 O O . ILE A 1 86 ? -18.089 -2.615 28.543 1.00 98.19 86 ILE A O 1
ATOM 690 N N . ILE A 1 87 ? -17.866 -4.050 26.823 1.00 98.12 87 ILE A N 1
ATOM 691 C CA . ILE A 1 87 ? -19.170 -3.767 26.228 1.00 98.12 87 ILE A CA 1
ATOM 692 C C . ILE A 1 87 ? -20.082 -4.944 26.566 1.00 98.12 87 ILE A C 1
ATOM 694 O O . ILE A 1 87 ? -19.789 -6.091 26.222 1.00 98.12 87 ILE A O 1
ATOM 698 N N . LEU A 1 88 ? -21.159 -4.684 27.302 1.00 98.00 88 LEU A N 1
ATOM 699 C CA . LEU A 1 88 ? -22.150 -5.688 27.674 1.00 98.00 88 LEU A CA 1
ATOM 700 C C . LEU A 1 88 ? -23.276 -5.693 26.633 1.00 98.00 88 LEU A C 1
ATOM 702 O O . LEU A 1 88 ? -24.245 -4.947 26.753 1.00 98.00 88 LEU A O 1
ATOM 706 N N . LEU A 1 89 ? -23.136 -6.537 25.613 1.00 97.69 89 LEU A N 1
ATOM 707 C CA . LEU A 1 89 ? -24.098 -6.686 24.524 1.00 97.69 89 LEU A CA 1
ATOM 708 C C . LEU A 1 89 ? -25.179 -7.697 24.909 1.00 97.69 89 LEU A C 1
ATOM 710 O O . LEU A 1 89 ? -24.913 -8.899 24.937 1.00 97.69 89 LEU A O 1
ATOM 714 N N . ASN A 1 90 ? -26.394 -7.232 25.209 1.00 96.94 90 ASN A N 1
ATOM 715 C CA . ASN A 1 90 ? -27.520 -8.093 25.609 1.00 96.94 90 ASN A CA 1
ATOM 716 C C . ASN A 1 90 ? -27.137 -9.115 26.708 1.00 96.94 90 ASN A C 1
ATOM 718 O O . ASN A 1 90 ? -27.503 -10.286 26.653 1.00 96.94 90 ASN A O 1
ATOM 722 N N . GLY A 1 91 ? -26.334 -8.683 27.689 1.00 94.12 91 GLY A N 1
ATOM 723 C CA . GLY A 1 91 ? -25.836 -9.526 28.786 1.00 94.12 91 GLY A CA 1
ATOM 724 C C . GLY A 1 91 ? -24.570 -10.339 28.475 1.00 94.12 91 GLY A C 1
ATOM 725 O O . GLY A 1 91 ? -23.944 -10.866 29.398 1.00 94.12 91 GLY A O 1
ATOM 726 N N . LYS A 1 92 ? -24.129 -10.404 27.214 1.00 96.56 92 LYS A N 1
ATOM 727 C CA . LYS A 1 92 ? -22.866 -11.037 26.812 1.00 96.56 92 LYS A CA 1
ATOM 728 C C . LYS A 1 92 ? -21.718 -10.032 26.899 1.00 96.56 92 LYS A C 1
ATOM 730 O O . LYS A 1 92 ? -21.792 -8.935 26.354 1.00 96.56 92 LYS A O 1
ATOM 735 N N . LYS A 1 93 ? -20.639 -10.400 27.593 1.00 97.12 93 LYS A N 1
ATOM 736 C CA . LYS A 1 93 ? -19.460 -9.536 27.760 1.00 97.12 93 LYS A CA 1
ATOM 737 C C . LYS A 1 93 ? -18.557 -9.610 26.532 1.00 97.12 93 LYS A C 1
ATOM 739 O O . LYS A 1 93 ? -18.139 -10.703 26.162 1.00 97.12 93 LYS A O 1
ATOM 744 N N . ALA A 1 94 ? -18.194 -8.456 25.985 1.00 97.25 94 ALA A N 1
ATOM 745 C CA . ALA A 1 94 ? -17.107 -8.302 25.029 1.00 97.25 94 ALA A CA 1
ATOM 746 C C . ALA A 1 94 ? -15.968 -7.506 25.672 1.00 97.25 94 ALA A C 1
ATOM 748 O O . ALA A 1 94 ? -16.146 -6.344 26.043 1.00 97.25 94 ALA A O 1
ATOM 749 N N . LEU A 1 95 ? -14.801 -8.135 25.826 1.00 98.06 95 LEU A N 1
ATOM 750 C CA . LEU A 1 95 ? -13.596 -7.435 26.261 1.00 98.06 95 LEU A CA 1
ATOM 751 C C . LEU A 1 95 ? -13.073 -6.601 25.094 1.00 98.06 95 LEU A C 1
ATOM 753 O O . LEU A 1 95 ? -12.654 -7.167 24.092 1.00 98.06 95 LEU A O 1
ATOM 757 N N . THR A 1 96 ? -13.085 -5.280 25.240 1.00 98.19 96 THR A N 1
ATOM 758 C CA . THR A 1 96 ? -12.687 -4.324 24.199 1.00 98.19 96 THR A CA 1
ATOM 759 C C . THR A 1 96 ? -11.468 -3.533 24.666 1.00 98.19 96 THR A C 1
ATOM 761 O O . THR A 1 96 ? -11.339 -3.226 25.856 1.00 98.19 96 THR A O 1
ATOM 764 N N . GLN A 1 97 ? -10.564 -3.202 23.745 1.00 98.38 97 GLN A N 1
ATOM 765 C CA . GLN A 1 97 ? -9.376 -2.402 24.032 1.00 98.38 97 GLN A CA 1
ATOM 766 C C . GLN A 1 97 ? -9.255 -1.232 23.057 1.00 98.38 97 GLN A C 1
ATOM 768 O O . GLN A 1 97 ? -9.242 -1.431 21.847 1.00 98.38 97 GLN A O 1
ATOM 773 N N . ILE A 1 98 ? -9.066 -0.021 23.587 1.00 98.44 98 ILE A N 1
ATOM 774 C CA . ILE A 1 98 ? -8.537 1.107 22.809 1.00 98.44 98 ILE A CA 1
ATOM 775 C C . ILE A 1 98 ? -7.017 1.091 22.961 1.00 98.44 98 ILE A C 1
ATOM 777 O O . ILE A 1 98 ? -6.495 1.181 24.081 1.00 98.44 98 ILE A O 1
ATOM 781 N N . LYS A 1 99 ? -6.306 0.969 21.840 1.00 98.38 99 LYS A N 1
ATOM 782 C CA . LYS A 1 99 ? -4.845 0.892 21.784 1.00 98.38 99 LYS A CA 1
ATOM 783 C C . LYS A 1 99 ? -4.289 2.004 20.902 1.00 98.38 99 LYS A C 1
ATOM 785 O O . LYS A 1 99 ? -4.735 2.194 19.774 1.00 98.38 99 LYS A O 1
ATOM 790 N N . TYR A 1 100 ? -3.283 2.711 21.405 1.00 98.06 100 TYR A N 1
ATOM 791 C CA . TYR A 1 100 ? -2.522 3.630 20.567 1.00 98.06 100 TYR A CA 1
ATOM 792 C C . TYR A 1 100 ? -1.557 2.871 19.650 1.00 98.06 100 TYR A C 1
ATOM 794 O O . TYR A 1 100 ? -0.790 2.023 20.118 1.00 98.06 100 TYR A O 1
ATOM 802 N N . GLU A 1 101 ? -1.543 3.242 18.374 1.00 96.25 101 GLU A N 1
ATOM 803 C CA . GLU A 1 101 ? -0.509 2.872 17.409 1.00 96.25 101 GLU A CA 1
ATOM 804 C C . GLU A 1 101 ? -0.072 4.114 16.619 1.00 96.25 101 GLU A C 1
ATOM 806 O O . GLU A 1 101 ? -0.913 4.940 16.261 1.00 96.25 101 GLU A O 1
ATOM 811 N N . PRO A 1 102 ? 1.236 4.299 16.366 1.00 94.12 102 PRO A N 1
ATOM 812 C CA . PRO A 1 102 ? 1.713 5.463 15.632 1.00 94.12 102 PRO A CA 1
ATOM 813 C C . PRO A 1 102 ? 1.201 5.437 14.190 1.00 94.12 102 PRO A C 1
ATOM 815 O O . PRO A 1 102 ? 1.232 4.403 13.523 1.00 94.12 102 PRO A O 1
ATOM 818 N N . SER A 1 103 ? 0.788 6.595 13.681 1.00 92.88 103 SER A N 1
ATOM 819 C CA . SER A 1 103 ? 0.460 6.736 12.261 1.00 92.88 103 SER A CA 1
ATOM 820 C C . SER A 1 103 ? 1.690 6.483 11.384 1.00 92.88 103 SER A C 1
ATOM 822 O O . SER A 1 103 ? 2.828 6.709 11.803 1.00 92.88 103 SER A O 1
ATOM 824 N N . TYR A 1 104 ? 1.483 6.115 10.115 1.00 90.88 104 TYR A N 1
ATOM 825 C CA . TYR A 1 104 ? 2.592 5.998 9.161 1.00 90.88 104 TYR A CA 1
ATOM 826 C C . TYR A 1 104 ? 3.424 7.281 9.071 1.00 90.88 104 TYR A C 1
ATOM 828 O O . TYR A 1 104 ? 4.646 7.215 8.977 1.00 90.88 104 TYR A O 1
ATOM 836 N N . LEU A 1 105 ? 2.794 8.455 9.168 1.00 91.06 105 LEU A N 1
ATOM 837 C CA . LEU A 1 105 ? 3.515 9.725 9.166 1.00 91.06 105 LEU A CA 1
ATOM 838 C C . LEU A 1 105 ? 4.406 9.891 10.406 1.00 91.06 105 LEU A C 1
ATOM 840 O O . LEU A 1 105 ? 5.524 10.386 10.284 1.00 91.06 105 LEU A O 1
ATOM 844 N N . GLU A 1 106 ? 3.938 9.493 11.589 1.00 91.94 106 GLU A N 1
ATOM 845 C CA . GLU A 1 106 ? 4.756 9.505 12.808 1.00 91.94 106 GLU A CA 1
ATOM 846 C C . GLU A 1 106 ? 5.927 8.530 12.708 1.00 91.94 106 GLU A C 1
ATOM 848 O O . GLU A 1 106 ? 7.050 8.896 13.052 1.00 91.94 106 GLU A O 1
ATOM 853 N N . ILE A 1 107 ? 5.685 7.329 12.172 1.00 91.19 107 ILE A N 1
ATOM 854 C CA . ILE A 1 107 ? 6.735 6.340 11.904 1.00 91.19 107 ILE A CA 1
ATOM 855 C C . ILE A 1 107 ? 7.796 6.936 10.968 1.00 91.19 107 ILE A C 1
ATOM 857 O O . ILE A 1 107 ? 8.986 6.842 11.265 1.00 91.19 107 ILE A O 1
ATOM 861 N N . LEU A 1 108 ? 7.379 7.582 9.872 1.00 89.00 108 LEU A N 1
ATOM 862 C CA . LEU A 1 108 ? 8.278 8.195 8.886 1.00 89.00 108 LEU A CA 1
ATOM 863 C C . LEU A 1 108 ? 9.057 9.388 9.455 1.00 89.00 108 LEU A C 1
ATOM 865 O O . LEU A 1 108 ? 10.242 9.530 9.173 1.00 89.00 108 LEU A O 1
ATOM 869 N N . LYS A 1 109 ? 8.428 10.232 10.282 1.00 91.25 109 LYS A N 1
ATOM 870 C CA . LYS A 1 109 ? 9.109 11.349 10.964 1.00 91.25 109 LYS A CA 1
ATOM 871 C C . LYS A 1 109 ? 10.132 10.885 12.002 1.00 91.25 109 LYS A C 1
ATOM 873 O O . LYS A 1 109 ? 11.019 11.658 12.347 1.00 91.25 109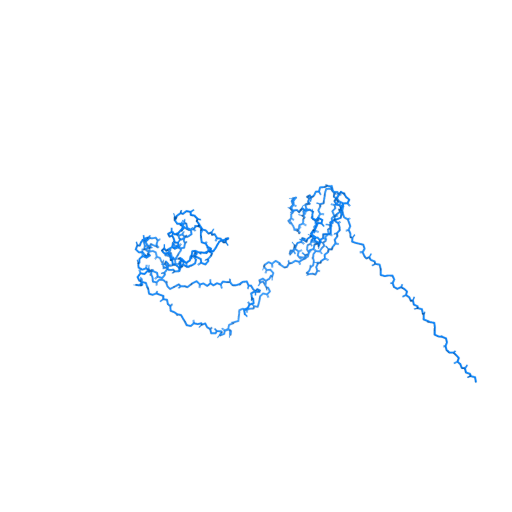 LYS A O 1
ATOM 878 N N . GLY A 1 110 ? 9.990 9.659 12.503 1.00 90.69 110 GLY A N 1
ATOM 879 C CA . GLY A 1 110 ? 10.955 9.019 13.392 1.00 90.69 110 GLY A CA 1
ATOM 880 C C . GLY A 1 110 ? 12.133 8.358 12.672 1.00 90.69 110 GLY A C 1
ATOM 881 O O . GLY A 1 110 ? 12.950 7.737 13.345 1.00 90.69 110 GLY A O 1
ATOM 882 N N . ALA A 1 111 ? 12.213 8.428 11.339 1.00 89.38 111 ALA A N 1
ATOM 883 C CA . ALA A 1 111 ? 13.360 7.917 10.596 1.00 89.38 111 ALA A CA 1
ATOM 884 C C . ALA A 1 111 ? 14.601 8.798 10.810 1.00 89.38 111 ALA A C 1
ATOM 886 O O . ALA A 1 111 ? 14.500 10.022 10.931 1.00 89.38 111 ALA A O 1
ATOM 887 N N . ASP A 1 112 ? 15.774 8.168 10.818 1.00 89.62 112 ASP A N 1
ATOM 888 C CA . ASP A 1 112 ? 17.045 8.881 10.884 1.00 89.62 112 ASP A CA 1
ATOM 889 C C . ASP A 1 112 ? 17.274 9.747 9.638 1.00 89.62 112 ASP A C 1
ATOM 891 O O . ASP A 1 112 ? 16.688 9.542 8.568 1.00 89.62 112 ASP A O 1
ATOM 895 N N . LYS A 1 113 ? 18.160 10.739 9.771 1.00 91.19 113 LYS A N 1
ATOM 896 C CA . LYS A 1 113 ? 18.623 11.521 8.619 1.00 91.19 113 LYS A CA 1
ATOM 897 C C . LYS A 1 113 ? 19.313 10.598 7.616 1.00 91.19 113 LYS A C 1
ATOM 899 O O . LYS A 1 113 ? 19.950 9.625 8.006 1.00 91.19 113 LYS A O 1
ATOM 904 N N . TYR A 1 114 ? 19.234 10.959 6.335 1.00 89.50 114 TYR A N 1
ATOM 905 C CA . TYR A 1 114 ? 19.957 10.248 5.285 1.00 89.50 114 TYR A CA 1
ATOM 906 C C . TYR A 1 114 ? 21.452 10.172 5.623 1.00 89.50 114 TYR A C 1
ATOM 908 O O . TYR A 1 114 ? 22.088 11.204 5.861 1.00 89.50 114 TYR A O 1
ATOM 916 N N . ASP A 1 115 ? 22.001 8.959 5.654 1.00 91.62 115 ASP A N 1
ATOM 917 C CA . ASP A 1 115 ? 23.418 8.748 5.922 1.00 91.62 115 ASP A CA 1
ATOM 918 C C . ASP A 1 115 ? 24.231 8.932 4.637 1.00 91.62 115 ASP A C 1
ATOM 920 O O . ASP A 1 115 ? 24.362 8.031 3.813 1.00 91.62 115 ASP A O 1
ATOM 924 N N . PHE A 1 116 ? 24.805 10.122 4.466 1.00 92.50 116 PHE A N 1
ATOM 925 C CA . PHE A 1 116 ? 25.689 10.424 3.335 1.00 92.50 116 PHE A CA 1
ATOM 926 C C . PHE A 1 116 ? 27.036 9.683 3.391 1.00 92.50 116 PHE A C 1
ATOM 928 O O . PHE A 1 116 ? 27.802 9.764 2.432 1.00 92.50 116 PHE A O 1
ATOM 935 N N . LYS A 1 117 ? 27.351 8.995 4.498 1.00 94.88 117 LYS A N 1
ATOM 936 C CA . LYS A 1 117 ? 28.545 8.151 4.643 1.00 94.88 117 LYS A CA 1
ATOM 937 C C . LYS A 1 117 ? 28.262 6.680 4.341 1.00 94.88 117 LYS A C 1
ATOM 939 O O . LYS A 1 117 ? 29.196 5.879 4.384 1.00 94.88 117 LYS A O 1
ATOM 944 N N . ASP A 1 118 ? 27.016 6.322 4.033 1.00 90.25 118 ASP A N 1
ATOM 945 C CA . ASP A 1 118 ? 26.658 4.969 3.625 1.00 90.25 118 ASP A CA 1
ATOM 946 C C . ASP A 1 118 ? 27.335 4.630 2.288 1.00 90.25 118 ASP A C 1
ATOM 948 O O . ASP A 1 118 ? 26.956 5.113 1.221 1.00 90.25 118 ASP A O 1
ATOM 952 N N . VAL A 1 119 ? 28.370 3.796 2.367 1.00 89.31 119 VAL A N 1
ATOM 953 C CA . VAL A 1 119 ? 29.158 3.303 1.229 1.00 89.31 119 VAL A CA 1
ATOM 954 C C . VAL A 1 119 ? 28.930 1.811 0.998 1.00 89.31 119 VAL A C 1
ATOM 956 O O . VAL A 1 119 ? 29.829 1.107 0.530 1.00 89.31 119 VAL A O 1
ATOM 959 N N . ARG A 1 120 ? 27.743 1.293 1.351 1.00 91.06 120 ARG A N 1
ATOM 960 C CA . ARG A 1 120 ? 27.411 -0.117 1.119 1.00 91.06 120 ARG A CA 1
ATOM 961 C C . ARG A 1 120 ? 27.668 -0.492 -0.348 1.00 91.06 120 ARG A C 1
ATOM 963 O O . ARG A 1 120 ? 27.204 0.212 -1.250 1.00 91.06 120 ARG A O 1
ATOM 970 N N . PRO A 1 121 ? 28.398 -1.594 -0.604 1.00 88.69 121 PRO A N 1
ATOM 971 C CA . PRO A 1 121 ? 28.734 -1.991 -1.959 1.00 88.69 121 PRO A CA 1
ATOM 972 C C . PRO A 1 121 ? 27.455 -2.362 -2.708 1.00 88.69 121 PRO A C 1
ATOM 974 O O . PRO A 1 121 ? 26.718 -3.266 -2.314 1.00 88.69 121 PRO A O 1
ATOM 977 N N . ILE A 1 122 ? 27.196 -1.661 -3.806 1.00 86.38 122 ILE A N 1
ATOM 978 C CA . ILE A 1 122 ? 26.143 -2.024 -4.749 1.00 86.38 122 ILE A CA 1
ATOM 979 C C . ILE A 1 122 ? 26.787 -2.959 -5.777 1.00 86.38 122 ILE A C 1
ATOM 981 O O . ILE A 1 122 ? 27.828 -2.593 -6.330 1.00 86.38 122 ILE A O 1
ATOM 985 N N . PRO A 1 123 ? 26.209 -4.146 -6.050 1.00 89.19 123 PRO A N 1
ATOM 986 C CA . PRO A 1 123 ? 26.703 -5.021 -7.106 1.00 89.19 123 PRO A CA 1
ATOM 987 C C . PRO A 1 123 ? 26.874 -4.245 -8.408 1.00 89.19 123 PRO A C 1
ATOM 989 O O . PRO A 1 123 ? 26.008 -3.448 -8.773 1.00 89.19 123 PRO A O 1
ATOM 992 N N . THR A 1 124 ? 27.982 -4.465 -9.112 1.00 92.25 124 THR A N 1
ATOM 993 C CA . THR A 1 124 ? 28.154 -3.894 -10.445 1.00 92.25 124 THR A CA 1
ATOM 994 C C . THR A 1 124 ? 27.079 -4.461 -11.367 1.00 92.25 124 THR A C 1
ATOM 996 O O . THR A 1 124 ? 26.766 -5.650 -11.341 1.00 92.25 124 THR A O 1
ATOM 999 N N . PHE A 1 125 ? 26.473 -3.594 -12.168 1.00 92.12 125 PHE A N 1
ATOM 1000 C CA . PHE A 1 125 ? 25.447 -3.980 -13.125 1.00 92.12 125 PHE A CA 1
ATOM 1001 C C . PHE A 1 125 ? 25.621 -3.171 -14.404 1.00 92.12 125 PHE A C 1
ATOM 1003 O O . PHE A 1 125 ? 26.143 -2.055 -14.392 1.00 92.12 125 PHE A O 1
ATOM 1010 N N . THR A 1 126 ? 25.171 -3.747 -15.508 1.00 95.38 126 THR A N 1
ATOM 1011 C CA . THR A 1 126 ? 25.099 -3.093 -16.811 1.00 95.38 126 THR A CA 1
ATOM 1012 C C . THR A 1 126 ? 23.659 -3.115 -17.304 1.00 95.38 126 THR A C 1
ATOM 1014 O O . THR A 1 126 ? 22.824 -3.879 -16.815 1.00 95.38 126 THR A O 1
ATOM 1017 N N . TYR A 1 127 ? 23.352 -2.244 -18.260 1.00 96.81 127 TYR A N 1
ATOM 1018 C CA . TYR A 1 127 ? 22.054 -2.226 -18.921 1.00 96.81 127 TYR A CA 1
ATOM 1019 C C . TYR A 1 127 ? 22.093 -3.132 -20.149 1.00 96.81 127 TYR A C 1
ATOM 1021 O O . TYR A 1 127 ? 23.082 -3.146 -20.884 1.00 96.81 127 TYR A O 1
ATOM 1029 N N . GLN A 1 128 ? 21.014 -3.877 -20.380 1.00 95.94 128 GLN A N 1
ATOM 1030 C CA . GLN A 1 128 ? 20.859 -4.654 -21.606 1.00 95.94 128 GLN A CA 1
ATOM 1031 C C . GLN A 1 128 ? 20.849 -3.705 -22.813 1.00 95.94 128 GLN A C 1
ATOM 1033 O O . GLN A 1 128 ? 20.196 -2.660 -22.775 1.00 95.94 128 GLN A O 1
ATOM 1038 N N . SER A 1 129 ? 21.589 -4.049 -23.871 1.00 97.56 129 SER A N 1
ATOM 1039 C CA . SER A 1 129 ? 21.638 -3.225 -25.083 1.00 97.56 129 SER A CA 1
ATOM 1040 C C . SER A 1 129 ? 20.265 -3.165 -25.747 1.00 97.56 129 SER A C 1
ATOM 1042 O O . SER A 1 129 ? 19.605 -4.193 -25.878 1.00 97.56 129 SER A O 1
ATOM 1044 N N . LYS A 1 130 ? 19.874 -1.992 -26.257 1.00 97.81 130 LYS A N 1
ATOM 1045 C CA . LYS A 1 130 ? 18.651 -1.820 -27.064 1.00 97.81 130 LYS A CA 1
ATOM 1046 C C . LYS A 1 130 ? 18.607 -2.731 -28.300 1.00 97.81 130 LYS A C 1
ATOM 1048 O O . LYS A 1 130 ? 17.524 -3.003 -28.809 1.00 97.81 130 LYS A O 1
ATOM 1053 N N . ASP A 1 131 ? 19.775 -3.182 -28.761 1.00 97.50 131 ASP A N 1
ATOM 1054 C CA . ASP A 1 131 ? 19.941 -4.060 -29.923 1.00 97.50 131 ASP A CA 1
ATOM 1055 C C . ASP A 1 131 ? 19.791 -5.552 -29.562 1.00 97.50 131 ASP A C 1
ATOM 1057 O O . ASP A 1 131 ? 19.924 -6.418 -30.423 1.00 97.50 131 ASP A O 1
ATOM 1061 N N . ASP A 1 132 ? 19.495 -5.874 -28.297 1.00 97.94 132 ASP A N 1
ATOM 1062 C CA . ASP A 1 132 ? 19.098 -7.221 -27.890 1.00 97.94 132 ASP A CA 1
ATOM 1063 C C . ASP A 1 132 ? 17.881 -7.698 -28.701 1.00 97.94 132 ASP A C 1
ATOM 1065 O O . ASP A 1 132 ? 16.942 -6.939 -28.964 1.00 97.94 132 ASP A O 1
ATOM 1069 N N . ASN A 1 133 ? 17.885 -8.974 -29.094 1.00 97.31 133 ASN A N 1
ATOM 1070 C CA . ASN A 1 133 ? 16.848 -9.541 -29.955 1.00 97.31 133 ASN A CA 1
ATOM 1071 C C . ASN A 1 133 ? 15.444 -9.439 -29.336 1.00 97.31 133 ASN A C 1
ATOM 1073 O O . ASN A 1 133 ? 14.490 -9.113 -30.046 1.00 97.31 133 ASN A O 1
ATOM 1077 N N . ASN A 1 134 ? 15.306 -9.672 -28.026 1.00 95.88 134 ASN A N 1
ATOM 1078 C CA . ASN A 1 134 ? 14.015 -9.599 -27.342 1.00 95.88 134 ASN A CA 1
ATOM 1079 C C . ASN A 1 134 ? 13.533 -8.153 -27.232 1.00 95.88 134 ASN A C 1
ATOM 1081 O O . ASN A 1 134 ? 12.359 -7.880 -27.485 1.00 95.88 134 ASN A O 1
ATOM 1085 N N . LEU A 1 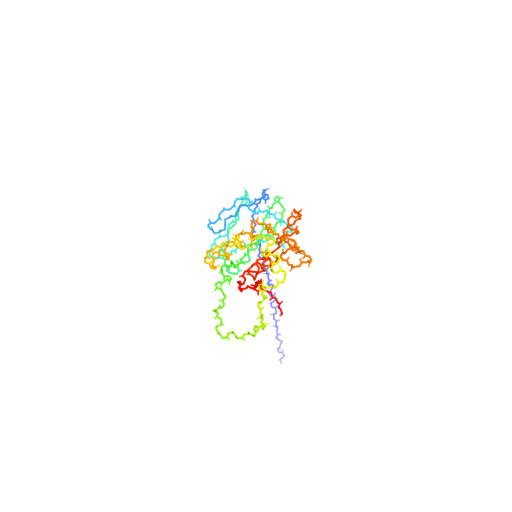135 ? 14.433 -7.219 -26.916 1.00 98.12 135 LEU A N 1
ATOM 1086 C CA . LEU A 1 135 ? 14.097 -5.795 -26.831 1.00 98.12 135 LEU A CA 1
ATOM 1087 C C . LEU A 1 135 ? 13.744 -5.211 -28.204 1.00 98.12 135 LEU A C 1
ATOM 1089 O O . LEU A 1 135 ? 12.766 -4.474 -28.338 1.00 98.12 135 LEU A O 1
ATOM 1093 N N . THR A 1 136 ? 14.467 -5.610 -29.250 1.00 98.31 136 THR A N 1
ATOM 1094 C CA . THR A 1 136 ? 14.161 -5.240 -30.636 1.00 98.31 136 THR A CA 1
ATOM 1095 C C . THR A 1 136 ? 12.796 -5.782 -31.064 1.00 98.31 136 THR A C 1
ATOM 1097 O O . THR A 1 136 ? 12.000 -5.054 -31.668 1.00 98.31 136 THR A O 1
ATOM 1100 N N . ALA A 1 137 ? 12.494 -7.044 -30.740 1.00 98.06 137 ALA A N 1
ATOM 1101 C CA . ALA A 1 137 ? 11.199 -7.656 -31.023 1.00 98.06 137 ALA A CA 1
ATOM 1102 C C . ALA A 1 137 ? 10.058 -6.973 -30.252 1.00 98.06 137 ALA A C 1
ATOM 1104 O O . ALA A 1 137 ? 9.014 -6.695 -30.840 1.00 98.06 137 ALA A O 1
ATOM 1105 N N . LEU A 1 138 ? 10.271 -6.634 -28.977 1.00 98.19 138 LEU A N 1
ATOM 1106 C CA . LEU A 1 138 ? 9.333 -5.877 -28.146 1.00 98.19 138 LEU A CA 1
ATOM 1107 C C . LEU A 1 138 ? 9.019 -4.507 -28.761 1.00 98.19 138 LEU A C 1
ATOM 1109 O O . LEU A 1 138 ? 7.853 -4.191 -29.016 1.00 98.19 138 LEU A O 1
ATOM 1113 N N . ARG A 1 139 ? 10.058 -3.721 -29.062 1.00 98.50 139 ARG A N 1
ATOM 1114 C CA . ARG A 1 139 ? 9.933 -2.384 -29.655 1.00 98.50 139 ARG A CA 1
ATOM 1115 C C . ARG A 1 139 ? 9.157 -2.407 -30.962 1.00 98.50 139 ARG A C 1
ATOM 1117 O O . ARG A 1 139 ? 8.219 -1.626 -31.126 1.00 98.50 139 ARG A O 1
ATOM 1124 N N . LYS A 1 140 ? 9.513 -3.323 -31.869 1.00 98.25 140 LYS A N 1
ATOM 1125 C CA . LYS A 1 140 ? 8.844 -3.476 -33.169 1.00 98.25 140 LYS A CA 1
ATOM 1126 C C . LYS A 1 140 ? 7.416 -3.999 -33.018 1.00 98.25 140 LYS A C 1
ATOM 1128 O O . LYS A 1 140 ? 6.501 -3.433 -33.611 1.00 98.25 140 LYS A O 1
ATOM 1133 N N . GLY A 1 141 ? 7.216 -5.039 -32.209 1.00 97.25 141 GLY A N 1
ATOM 1134 C CA . GLY A 1 141 ? 5.931 -5.722 -32.043 1.00 97.25 141 GLY A CA 1
ATOM 1135 C C . GLY A 1 141 ? 4.831 -4.826 -31.476 1.00 97.25 141 GLY A C 1
ATOM 1136 O O . GLY A 1 141 ? 3.679 -4.931 -31.893 1.00 97.25 141 GLY A O 1
ATOM 1137 N N . PHE A 1 142 ? 5.185 -3.900 -30.581 1.00 97.62 142 PHE A N 1
ATOM 1138 C CA . PHE A 1 142 ? 4.234 -2.950 -29.996 1.00 97.62 142 PHE A CA 1
ATOM 1139 C C . PHE A 1 142 ? 4.327 -1.530 -30.561 1.00 97.62 142 PHE A C 1
ATOM 1141 O O . PHE A 1 142 ? 3.536 -0.684 -30.156 1.00 97.62 142 PHE A O 1
ATOM 1148 N N . LYS A 1 143 ? 5.237 -1.262 -31.510 1.00 98.25 143 LYS A N 1
ATOM 1149 C CA . LYS A 1 143 ? 5.499 0.080 -32.063 1.00 98.25 143 LYS A CA 1
ATOM 1150 C C . LYS A 1 143 ? 5.832 1.100 -30.966 1.00 98.25 143 LYS A C 1
ATOM 1152 O O . LYS A 1 143 ? 5.280 2.201 -30.938 1.00 98.25 143 LYS A O 1
ATOM 1157 N N . LEU A 1 144 ? 6.736 0.724 -30.057 1.00 98.56 144 LEU A N 1
ATOM 1158 C CA . LEU A 1 144 ? 7.039 1.522 -28.863 1.00 98.56 144 LEU A CA 1
ATOM 1159 C C . LEU A 1 144 ? 7.592 2.918 -29.187 1.00 98.56 144 LEU A C 1
ATOM 1161 O O . LEU A 1 144 ? 7.346 3.837 -28.417 1.00 98.56 144 LEU A O 1
ATOM 1165 N N . ASP A 1 145 ? 8.249 3.110 -30.336 1.00 98.50 145 ASP A N 1
ATOM 1166 C CA . ASP A 1 145 ? 8.654 4.438 -30.824 1.00 98.50 145 ASP A CA 1
ATOM 1167 C C . ASP A 1 145 ? 7.468 5.395 -30.963 1.00 98.50 145 ASP A C 1
ATOM 1169 O O . ASP A 1 145 ? 7.502 6.518 -30.471 1.00 98.50 145 ASP A O 1
ATOM 1173 N N . SER A 1 146 ? 6.378 4.919 -31.570 1.00 98.56 146 SER A N 1
ATOM 1174 C CA . SER A 1 146 ? 5.169 5.719 -31.769 1.00 98.56 146 SER A CA 1
ATOM 1175 C C . SER A 1 146 ? 4.443 5.996 -30.457 1.00 98.56 146 SER A C 1
ATOM 1177 O O . SER A 1 146 ? 3.832 7.051 -30.319 1.00 98.56 146 SER A O 1
ATOM 1179 N N . ILE A 1 147 ? 4.478 5.050 -29.516 1.00 98.56 147 ILE A N 1
ATOM 1180 C CA . ILE A 1 147 ? 3.877 5.220 -28.189 1.00 98.56 147 ILE A CA 1
ATOM 1181 C C . ILE A 1 147 ? 4.680 6.237 -27.380 1.00 98.56 147 ILE A C 1
ATOM 1183 O O . ILE A 1 147 ? 4.098 7.120 -26.757 1.00 98.56 147 ILE A O 1
ATOM 1187 N N . ALA A 1 148 ? 6.009 6.127 -27.395 1.00 98.44 148 ALA A N 1
ATOM 1188 C CA . ALA A 1 148 ? 6.899 7.051 -26.707 1.00 98.44 148 ALA A CA 1
ATOM 1189 C C . ALA A 1 148 ? 6.811 8.468 -27.301 1.00 98.44 148 ALA A C 1
ATOM 1191 O O . ALA A 1 148 ? 6.795 9.448 -26.551 1.00 98.44 148 ALA A O 1
ATOM 1192 N N . GLY A 1 149 ? 6.690 8.566 -28.628 1.00 98.19 149 GLY A N 1
ATOM 1193 C CA . GLY A 1 149 ? 6.631 9.816 -29.379 1.00 98.19 149 GLY A CA 1
ATOM 1194 C C . GLY A 1 149 ? 7.988 10.517 -29.491 1.00 98.19 149 GLY A C 1
ATOM 1195 O O . GLY A 1 149 ? 9.000 10.052 -28.976 1.00 98.19 149 GLY A O 1
ATOM 1196 N N . GLU A 1 150 ? 7.999 11.686 -30.133 1.00 97.19 150 GLU A N 1
ATOM 1197 C CA . GLU A 1 150 ? 9.223 12.453 -30.440 1.00 97.19 150 GLU A CA 1
ATOM 1198 C C . GLU A 1 150 ? 9.572 13.525 -29.391 1.00 97.19 150 GLU A C 1
ATOM 1200 O O . GLU A 1 150 ? 10.395 14.407 -29.624 1.00 97.19 150 GLU A O 1
ATOM 1205 N N . GLY A 1 151 ? 8.927 13.477 -28.222 1.00 96.38 151 GLY A N 1
ATOM 1206 C CA . GLY A 1 151 ? 9.155 14.436 -27.143 1.00 96.38 151 GLY A CA 1
ATOM 1207 C C . GLY A 1 151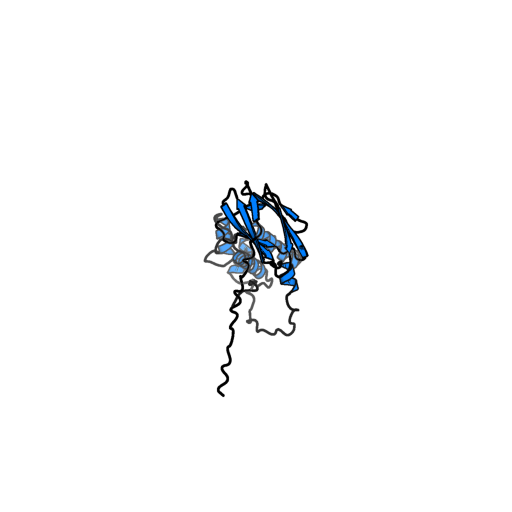 ? 10.483 14.238 -26.402 1.00 96.38 151 GLY A C 1
ATOM 1208 O O . GLY A 1 151 ? 11.319 13.401 -26.752 1.00 96.38 151 GLY A O 1
ATOM 1209 N N . SER A 1 152 ? 10.643 14.996 -25.313 1.00 97.94 152 SER A N 1
ATOM 1210 C CA . SER A 1 152 ? 11.758 14.833 -24.370 1.00 97.94 152 SER A CA 1
ATOM 1211 C C . SER A 1 152 ? 11.861 13.399 -23.829 1.00 97.94 152 SER A C 1
ATOM 1213 O O . SER A 1 152 ? 10.873 12.661 -23.820 1.00 97.94 152 SER A O 1
ATOM 1215 N N . GLU A 1 153 ? 13.027 13.012 -23.303 1.00 97.50 153 GLU A N 1
ATOM 1216 C CA . GLU A 1 153 ? 13.199 11.708 -22.640 1.00 97.50 153 GLU A CA 1
ATOM 1217 C C . GLU A 1 153 ? 12.158 11.486 -21.527 1.00 97.50 153 GLU A C 1
ATOM 1219 O O . GLU A 1 153 ? 11.525 10.434 -21.474 1.00 97.50 153 GLU A O 1
ATOM 1224 N N . VAL A 1 154 ? 11.875 12.512 -20.714 1.00 98.12 154 VAL A N 1
ATOM 1225 C CA . VAL A 1 154 ? 10.826 12.464 -19.680 1.00 98.12 154 VAL A CA 1
ATOM 1226 C C . VAL A 1 154 ? 9.445 12.213 -20.292 1.00 98.12 154 VAL A C 1
ATOM 1228 O O . VAL A 1 154 ? 8.677 11.402 -19.776 1.00 98.12 154 VAL A O 1
ATOM 1231 N N . SER A 1 155 ? 9.120 12.862 -21.413 1.00 98.44 155 SER A N 1
ATOM 1232 C CA . SER A 1 155 ? 7.855 12.630 -22.122 1.00 98.44 155 SER A CA 1
ATOM 1233 C C . SER A 1 155 ? 7.747 11.185 -22.617 1.00 98.44 155 SER A C 1
ATOM 1235 O O . SER A 1 155 ? 6.710 10.556 -22.418 1.00 98.44 155 SER A O 1
ATOM 1237 N N . LYS A 1 156 ? 8.826 10.639 -23.193 1.00 98.62 156 LYS A N 1
ATOM 1238 C CA . LYS A 1 156 ? 8.901 9.240 -23.646 1.00 98.62 156 LYS A CA 1
ATOM 1239 C C . LYS A 1 156 ? 8.686 8.265 -22.486 1.00 98.62 156 LYS A C 1
ATOM 1241 O O . LYS A 1 156 ? 7.877 7.345 -22.607 1.00 98.62 156 LYS A O 1
ATOM 1246 N N . ILE A 1 157 ? 9.341 8.513 -21.347 1.00 98.50 157 ILE A N 1
ATOM 1247 C CA . ILE A 1 157 ? 9.186 7.734 -20.108 1.00 98.50 157 ILE A CA 1
ATOM 1248 C C . ILE A 1 157 ? 7.721 7.730 -19.653 1.00 98.50 157 ILE A C 1
ATOM 1250 O O . ILE A 1 157 ? 7.126 6.670 -19.464 1.00 98.50 157 ILE A O 1
ATOM 1254 N N . LEU A 1 158 ? 7.108 8.910 -19.530 1.00 98.62 158 LEU A N 1
ATOM 1255 C CA . LEU A 1 158 ? 5.723 9.040 -19.070 1.00 98.62 158 LEU A CA 1
ATOM 1256 C C . LEU A 1 158 ? 4.714 8.414 -20.040 1.00 98.62 158 LEU A C 1
ATOM 1258 O O . LEU A 1 158 ? 3.725 7.831 -19.595 1.00 98.62 158 LEU A O 1
ATOM 1262 N N . ASN A 1 159 ? 4.947 8.509 -21.349 1.00 98.81 159 ASN A N 1
ATOM 1263 C CA . ASN A 1 159 ? 4.070 7.909 -22.350 1.00 98.81 159 ASN A CA 1
ATOM 1264 C C . ASN A 1 159 ? 4.103 6.376 -22.293 1.00 98.81 159 ASN A C 1
ATOM 1266 O O . ASN A 1 159 ? 3.045 5.746 -22.286 1.00 98.81 159 ASN A O 1
ATOM 1270 N N . LEU A 1 160 ? 5.291 5.775 -22.173 1.00 98.69 160 LEU A N 1
ATOM 1271 C CA . LEU A 1 160 ? 5.437 4.326 -22.004 1.00 98.69 160 LEU A CA 1
ATOM 1272 C C . LEU A 1 160 ? 4.857 3.845 -20.665 1.00 98.69 160 LEU A C 1
ATOM 1274 O O . LEU A 1 160 ? 4.145 2.843 -20.648 1.00 98.69 160 LEU A O 1
ATOM 1278 N N . LEU A 1 161 ? 5.074 4.580 -19.565 1.00 98.44 161 LEU A N 1
ATOM 1279 C CA . LEU A 1 161 ? 4.454 4.303 -18.261 1.00 98.44 161 LEU A CA 1
ATOM 1280 C C . LEU A 1 161 ? 2.925 4.243 -18.370 1.00 98.44 161 LEU A C 1
ATOM 1282 O O . LEU A 1 161 ? 2.303 3.274 -17.932 1.00 98.44 161 LEU A O 1
ATOM 1286 N N . ARG A 1 162 ? 2.319 5.275 -18.969 1.00 98.62 162 ARG A N 1
ATOM 1287 C CA . ARG A 1 162 ? 0.865 5.357 -19.174 1.00 98.62 162 ARG A CA 1
ATOM 1288 C C . ARG A 1 162 ? 0.366 4.236 -20.074 1.00 98.62 162 ARG A C 1
ATOM 1290 O O . ARG A 1 162 ? -0.671 3.648 -19.791 1.00 98.62 162 ARG A O 1
ATOM 1297 N N . TRP A 1 163 ? 1.105 3.921 -21.133 1.00 98.44 163 TRP A N 1
ATOM 1298 C CA . TRP A 1 163 ? 0.757 2.824 -22.024 1.00 98.44 163 TRP A CA 1
ATOM 1299 C C . TRP A 1 163 ? 0.734 1.483 -21.287 1.00 98.44 163 TRP A C 1
ATOM 1301 O O . TRP A 1 163 ? -0.294 0.813 -21.331 1.00 98.44 163 TRP A O 1
ATOM 1311 N N . VAL A 1 164 ? 1.795 1.132 -20.547 1.00 98.00 164 VAL A N 1
ATOM 1312 C CA . VAL A 1 164 ? 1.849 -0.105 -19.743 1.00 98.00 164 VAL A CA 1
ATOM 1313 C C . VAL A 1 164 ? 0.688 -0.163 -18.748 1.00 98.00 164 VAL A C 1
ATOM 1315 O O . VAL A 1 164 ? 0.009 -1.185 -18.677 1.00 98.00 164 VAL A O 1
ATOM 1318 N N . HIS A 1 165 ? 0.418 0.936 -18.033 1.00 96.56 165 HIS A N 1
ATOM 1319 C CA . HIS A 1 165 ? -0.703 1.032 -17.092 1.00 96.56 165 HIS A CA 1
ATOM 1320 C C . HIS A 1 165 ? -2.062 0.753 -17.753 1.00 96.56 165 HIS A C 1
ATOM 1322 O O . HIS A 1 165 ? -2.908 0.087 -17.165 1.00 96.56 165 HIS A O 1
ATOM 1328 N N . ASN A 1 166 ? -2.261 1.225 -18.985 1.00 96.56 166 ASN A N 1
ATOM 1329 C CA . ASN A 1 166 ? -3.530 1.078 -19.694 1.00 96.56 166 ASN A CA 1
ATOM 1330 C C . ASN A 1 166 ? -3.726 -0.308 -20.325 1.00 96.56 166 ASN A C 1
ATOM 1332 O O . ASN A 1 166 ? -4.865 -0.705 -20.559 1.00 96.56 166 ASN A O 1
ATOM 1336 N N . ILE A 1 167 ? -2.647 -1.030 -20.647 1.00 95.31 167 ILE A N 1
ATOM 1337 C CA . ILE A 1 167 ? -2.744 -2.331 -21.331 1.00 95.31 167 ILE A CA 1
ATOM 1338 C C . ILE A 1 167 ? -2.631 -3.538 -20.396 1.00 95.31 167 ILE A C 1
ATOM 1340 O O . ILE A 1 167 ? -2.937 -4.653 -20.822 1.00 95.31 167 ILE A O 1
ATOM 1344 N N . ILE A 1 168 ? -2.178 -3.346 -19.155 1.00 96.69 168 ILE A N 1
ATOM 1345 C CA . ILE A 1 168 ? -2.000 -4.421 -18.176 1.00 96.69 168 ILE A CA 1
ATOM 1346 C C . ILE A 1 168 ? -2.714 -4.052 -16.867 1.00 96.69 168 ILE A C 1
ATOM 1348 O O . ILE A 1 168 ? -2.272 -3.135 -16.172 1.00 96.69 168 ILE A O 1
ATOM 1352 N N . PRO A 1 169 ? -3.764 -4.796 -16.473 1.00 95.06 169 PRO A N 1
ATOM 1353 C CA . PRO A 1 169 ? -4.382 -4.643 -15.162 1.00 95.06 169 PRO A CA 1
ATOM 1354 C C . PRO A 1 169 ? -3.386 -4.932 -14.032 1.00 95.06 169 PRO A C 1
ATOM 1356 O O . PRO A 1 169 ? -2.636 -5.913 -14.086 1.00 95.06 169 PRO A O 1
ATOM 1359 N N . HIS A 1 170 ? -3.403 -4.105 -12.985 1.00 96.06 170 HIS A N 1
ATOM 1360 C CA . HIS A 1 170 ? -2.658 -4.398 -11.764 1.00 96.06 170 HIS A CA 1
ATOM 1361 C C . HIS A 1 170 ? -3.379 -5.477 -10.952 1.00 96.06 170 HIS A C 1
ATOM 1363 O O . HIS A 1 170 ? -4.548 -5.323 -10.604 1.00 96.06 170 HIS A O 1
ATOM 1369 N N . ASP A 1 171 ? -2.655 -6.540 -10.621 1.00 95.44 171 ASP A N 1
ATOM 1370 C CA . ASP A 1 171 ? -3.140 -7.668 -9.837 1.00 95.44 171 ASP A CA 1
ATOM 1371 C C . ASP A 1 171 ? -2.115 -8.018 -8.757 1.00 95.44 171 ASP A C 1
ATOM 1373 O O . ASP A 1 171 ? -1.176 -8.781 -8.977 1.00 95.44 171 ASP A O 1
ATOM 1377 N N . GLY A 1 172 ? -2.276 -7.401 -7.586 1.00 91.94 172 GLY A N 1
ATOM 1378 C CA . GLY A 1 172 ? -1.410 -7.635 -6.430 1.00 91.94 172 GLY A CA 1
ATOM 1379 C C . GLY A 1 172 ? -1.704 -8.934 -5.676 1.00 91.94 172 GLY A C 1
ATOM 1380 O O . GLY A 1 172 ? -0.950 -9.267 -4.768 1.00 91.94 172 GLY A O 1
ATOM 1381 N N . ASN A 1 173 ? -2.773 -9.653 -6.035 1.00 93.44 173 ASN A N 1
ATOM 1382 C CA . ASN A 1 173 ? -3.227 -10.845 -5.316 1.00 93.44 173 ASN A CA 1
ATOM 1383 C C . ASN A 1 173 ? -2.691 -12.150 -5.922 1.00 93.44 173 ASN A C 1
ATOM 1385 O O . ASN A 1 173 ? -2.870 -13.210 -5.326 1.00 93.44 173 ASN A O 1
ATOM 1389 N N . HIS A 1 174 ? -2.035 -12.086 -7.085 1.00 93.69 174 HIS A N 1
ATOM 1390 C CA . HIS A 1 174 ? -1.546 -13.263 -7.797 1.00 93.69 174 HIS A CA 1
ATOM 1391 C C . HIS A 1 174 ? -0.071 -13.154 -8.206 1.00 93.69 174 HIS A C 1
ATOM 1393 O O . HIS A 1 174 ? 0.484 -12.079 -8.455 1.00 93.69 174 HIS A O 1
ATOM 1399 N N . GLU A 1 175 ? 0.567 -14.319 -8.328 1.00 94.56 175 GLU A N 1
ATOM 1400 C CA . GLU A 1 175 ? 1.934 -14.453 -8.832 1.00 94.56 175 GLU A CA 1
ATOM 1401 C C . GLU A 1 175 ? 2.020 -14.176 -10.330 1.00 94.56 175 GLU A C 1
ATOM 1403 O O . GLU A 1 175 ? 1.127 -14.553 -11.089 1.00 94.56 175 GLU A O 1
ATOM 1408 N N . ASN A 1 176 ? 3.124 -13.573 -10.782 1.00 95.56 176 ASN A N 1
ATOM 1409 C CA . ASN A 1 176 ? 3.370 -13.305 -12.205 1.00 95.56 176 ASN A CA 1
ATOM 1410 C C . ASN A 1 176 ? 3.531 -14.597 -13.034 1.00 95.56 176 ASN A C 1
ATOM 1412 O O . ASN A 1 176 ? 3.863 -15.646 -12.478 1.00 95.56 176 ASN A O 1
ATOM 1416 N N . PRO A 1 177 ? 3.373 -14.532 -14.372 1.00 94.12 177 PRO A N 1
ATOM 1417 C CA . PRO A 1 177 ? 3.669 -15.660 -15.251 1.00 94.12 177 PRO A CA 1
ATOM 1418 C C . PRO A 1 177 ? 5.086 -16.220 -15.056 1.00 94.12 177 PRO A C 1
ATOM 1420 O O . PRO A 1 177 ? 6.022 -15.489 -14.717 1.00 94.12 177 PRO A O 1
ATOM 1423 N N . VAL A 1 178 ? 5.245 -17.521 -15.327 1.00 92.50 178 VAL A N 1
ATOM 1424 C CA . VAL A 1 178 ? 6.526 -18.240 -15.193 1.00 92.50 178 VAL A CA 1
ATOM 1425 C C . VAL A 1 178 ? 7.611 -17.607 -16.067 1.00 92.50 178 VAL A C 1
ATOM 1427 O O . VAL A 1 178 ? 8.745 -17.434 -15.623 1.00 92.50 178 VAL A O 1
ATOM 1430 N N . VAL A 1 179 ? 7.254 -17.215 -17.294 1.00 94.31 179 VAL A N 1
ATOM 1431 C CA . VAL A 1 179 ? 8.155 -16.530 -18.226 1.00 94.31 179 VAL A CA 1
ATOM 1432 C C . VAL A 1 179 ? 8.121 -15.025 -17.959 1.00 94.31 179 VAL A C 1
ATOM 1434 O O . VAL A 1 179 ? 7.098 -14.368 -18.151 1.00 94.31 179 VAL A O 1
ATOM 1437 N N . LYS A 1 180 ? 9.260 -14.477 -17.524 1.00 92.31 180 LYS A N 1
ATOM 1438 C CA . LYS A 1 180 ? 9.381 -13.105 -17.011 1.00 92.31 180 LYS A CA 1
ATOM 1439 C C . LYS A 1 180 ? 10.066 -12.155 -17.998 1.00 92.31 180 LYS A C 1
ATOM 1441 O O . LYS A 1 180 ? 11.088 -11.569 -17.669 1.00 92.31 180 LYS A O 1
ATOM 1446 N N . ASN A 1 181 ? 9.496 -12.029 -19.195 1.00 94.88 181 ASN A N 1
ATOM 1447 C CA . ASN A 1 181 ? 9.830 -10.976 -20.162 1.00 94.88 181 ASN A CA 1
ATOM 1448 C C . ASN A 1 181 ? 8.555 -10.274 -20.645 1.00 94.88 181 ASN A C 1
ATOM 1450 O O . ASN A 1 181 ? 7.457 -10.837 -20.558 1.00 94.88 181 ASN A O 1
ATOM 1454 N N . SER A 1 182 ? 8.697 -9.069 -21.187 1.00 96.56 182 SER A N 1
ATOM 1455 C CA . SER A 1 182 ? 7.571 -8.202 -21.548 1.00 96.56 182 SER A CA 1
ATOM 1456 C C . SER A 1 182 ? 6.661 -8.797 -22.601 1.00 96.56 182 SER A C 1
ATOM 1458 O O . SER A 1 182 ? 5.444 -8.756 -22.442 1.00 96.56 182 SER A O 1
ATOM 1460 N N . LEU A 1 183 ? 7.235 -9.372 -23.662 1.00 95.88 183 LEU A N 1
ATOM 1461 C CA . LEU A 1 183 ? 6.469 -9.988 -24.747 1.00 95.88 183 LEU A CA 1
ATOM 1462 C C . LEU A 1 183 ? 5.522 -11.059 -24.192 1.00 95.88 183 LEU A C 1
ATOM 1464 O O . LEU A 1 183 ? 4.325 -11.044 -24.478 1.00 95.88 183 LEU A O 1
ATOM 1468 N N . SER A 1 184 ? 6.057 -11.948 -23.354 1.00 94.75 184 SER A N 1
ATOM 1469 C CA . SER A 1 184 ? 5.315 -13.071 -22.776 1.00 94.75 184 SER A CA 1
ATOM 1470 C C . SER A 1 184 ? 4.285 -12.592 -21.758 1.00 94.75 184 SER A C 1
ATOM 1472 O O . SER A 1 184 ? 3.128 -12.999 -21.810 1.00 94.75 184 SER A O 1
ATOM 1474 N N . MET A 1 185 ? 4.671 -11.681 -20.863 1.00 96.19 185 MET A N 1
ATOM 1475 C CA . MET A 1 185 ? 3.769 -11.153 -19.839 1.00 96.19 185 MET A CA 1
ATOM 1476 C C . MET A 1 185 ? 2.605 -10.358 -20.443 1.00 96.19 185 MET A C 1
ATOM 1478 O O . MET A 1 185 ? 1.460 -10.563 -20.038 1.00 96.19 185 MET A O 1
ATOM 1482 N N . ILE A 1 186 ? 2.860 -9.499 -21.439 1.00 96.19 186 ILE A N 1
ATOM 1483 C CA . ILE A 1 186 ? 1.796 -8.770 -22.144 1.00 96.19 186 ILE A CA 1
ATOM 1484 C C . ILE A 1 186 ? 0.887 -9.752 -22.895 1.00 96.19 186 ILE A C 1
ATOM 1486 O O . ILE A 1 186 ? -0.334 -9.586 -22.874 1.00 96.19 186 ILE A O 1
ATOM 1490 N N . ALA A 1 187 ? 1.448 -10.782 -23.540 1.00 94.25 187 ALA A N 1
ATOM 1491 C CA . ALA A 1 187 ? 0.659 -11.795 -24.238 1.00 94.25 187 ALA A CA 1
ATOM 1492 C C . ALA A 1 187 ? -0.277 -12.558 -23.287 1.00 94.25 187 ALA A C 1
ATOM 1494 O O . ALA A 1 187 ? -1.448 -12.743 -23.614 1.00 94.25 187 ALA A O 1
ATOM 1495 N N . GLU A 1 188 ? 0.198 -12.943 -22.101 1.00 93.69 188 GLU A N 1
ATOM 1496 C CA . GLU A 1 188 ? -0.636 -13.583 -21.076 1.00 93.69 188 GLU A CA 1
ATOM 1497 C C . GLU A 1 188 ? -1.756 -12.661 -20.573 1.00 93.69 188 GLU A C 1
ATOM 1499 O O . GLU A 1 188 ? -2.898 -13.100 -20.448 1.00 93.69 188 GLU A O 1
ATOM 1504 N N . CYS A 1 189 ? -1.477 -11.371 -20.357 1.00 94.38 189 CYS A N 1
ATOM 1505 C CA . CYS A 1 189 ? -2.504 -10.409 -19.934 1.00 94.38 189 CYS A CA 1
ATOM 1506 C C . CYS A 1 189 ? -3.568 -10.186 -21.021 1.00 94.38 189 CYS A C 1
ATOM 1508 O O . CYS A 1 189 ? -4.759 -10.107 -20.728 1.00 94.38 189 CYS A O 1
ATOM 1510 N N . ARG A 1 190 ? -3.164 -10.148 -22.299 1.00 92.12 190 ARG A N 1
ATOM 1511 C CA . ARG A 1 190 ? -4.080 -9.981 -23.443 1.00 92.12 190 ARG A CA 1
ATOM 1512 C C . ARG A 1 190 ? -5.028 -11.157 -23.663 1.00 92.12 190 ARG A C 1
ATOM 1514 O O . ARG A 1 190 ? -6.070 -10.963 -24.278 1.00 92.12 190 ARG A O 1
ATOM 1521 N N . LYS A 1 191 ? -4.708 -12.349 -23.147 1.00 91.25 191 LYS A N 1
ATOM 1522 C CA . LYS A 1 191 ? -5.643 -13.488 -23.133 1.00 91.25 191 LYS A CA 1
ATOM 1523 C C . LYS A 1 191 ? -6.834 -13.262 -22.188 1.00 91.25 191 LYS A C 1
ATOM 1525 O O . LYS A 1 191 ? -7.749 -14.073 -22.190 1.00 91.25 191 LYS A O 1
ATOM 1530 N N . GLY A 1 192 ? -6.832 -12.181 -21.398 1.00 77.38 192 GLY A N 1
ATOM 1531 C CA . GLY A 1 192 ? -7.965 -11.735 -20.579 1.00 77.38 192 GLY A CA 1
ATOM 1532 C C . GLY A 1 192 ? -8.086 -12.413 -19.214 1.00 77.38 192 GLY A C 1
ATOM 1533 O O . GLY A 1 192 ? -8.978 -12.071 -18.447 1.00 77.38 192 GLY A O 1
ATOM 1534 N N . ASN A 1 193 ? -7.186 -13.338 -18.880 1.00 77.62 193 ASN A N 1
ATOM 1535 C CA . ASN A 1 193 ? -7.349 -14.208 -17.712 1.00 77.62 193 ASN A CA 1
ATOM 1536 C C . ASN A 1 193 ? -6.590 -13.741 -16.462 1.00 77.62 193 ASN A C 1
ATOM 1538 O O . ASN A 1 193 ? -6.658 -14.423 -15.442 1.00 77.62 193 ASN A O 1
ATOM 1542 N N . ARG A 1 194 ? -5.813 -12.649 -16.532 1.00 90.75 194 ARG A N 1
ATOM 1543 C CA . ARG A 1 194 ? -4.970 -12.198 -15.412 1.00 90.75 194 ARG A CA 1
ATOM 1544 C C . ARG A 1 194 ? -4.367 -10.806 -15.598 1.00 90.75 194 ARG A C 1
ATOM 1546 O O . ARG A 1 194 ? -4.156 -10.364 -16.727 1.00 90.75 194 ARG A O 1
ATOM 1553 N N . GLY A 1 195 ? -4.005 -10.177 -14.479 1.00 95.56 195 GLY A N 1
ATOM 1554 C CA . GLY A 1 195 ? -3.097 -9.031 -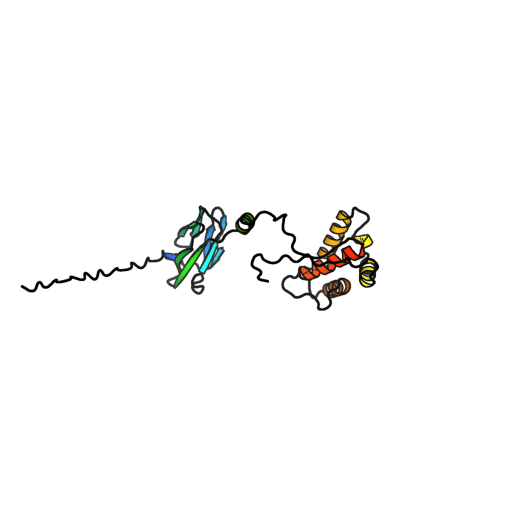14.433 1.00 95.56 195 GLY A CA 1
ATOM 1555 C C . GLY A 1 195 ? -1.668 -9.411 -14.023 1.00 95.56 195 GLY A C 1
ATOM 1556 O O . GLY A 1 195 ? -1.295 -10.595 -13.957 1.00 95.56 195 GLY A O 1
ATOM 1557 N N . LEU A 1 196 ? -0.868 -8.381 -13.737 1.00 97.50 196 LEU A N 1
ATOM 1558 C CA . LEU A 1 196 ? 0.477 -8.499 -13.166 1.00 97.50 196 LEU A CA 1
ATOM 1559 C C . LEU A 1 196 ? 0.561 -7.775 -11.825 1.00 97.50 196 LEU A C 1
ATOM 1561 O O . LEU A 1 196 ? 0.003 -6.688 -11.659 1.00 97.50 196 LEU A O 1
ATOM 1565 N N . ASN A 1 197 ? 1.355 -8.322 -10.908 1.00 96.12 197 ASN A N 1
ATOM 1566 C CA . ASN A 1 197 ? 1.703 -7.610 -9.684 1.00 96.12 197 ASN A CA 1
ATOM 1567 C C . ASN A 1 197 ? 2.762 -6.523 -9.960 1.00 96.12 197 ASN A C 1
ATOM 1569 O O . ASN A 1 197 ? 3.286 -6.391 -11.074 1.00 96.12 197 ASN A O 1
ATOM 1573 N N . CYS A 1 198 ? 3.114 -5.746 -8.933 1.00 94.88 198 CYS A N 1
ATOM 1574 C CA . CYS A 1 198 ? 4.045 -4.618 -9.041 1.00 94.88 198 CYS A CA 1
ATOM 1575 C C . CYS A 1 198 ? 5.394 -4.978 -9.694 1.00 94.88 198 CYS A C 1
ATOM 1577 O O . CYS A 1 198 ? 5.942 -4.186 -10.467 1.00 94.88 198 CYS A O 1
ATOM 1579 N N . ARG A 1 199 ? 5.911 -6.188 -9.447 1.00 95.19 199 ARG A N 1
ATOM 1580 C CA . ARG A 1 199 ? 7.156 -6.684 -10.043 1.00 95.19 199 ARG A CA 1
ATOM 1581 C C . ARG A 1 199 ? 6.991 -7.030 -11.520 1.00 95.19 199 ARG A C 1
ATOM 1583 O O . ARG A 1 199 ? 7.909 -6.770 -12.296 1.00 95.19 199 ARG A O 1
ATOM 1590 N N . GLY A 1 200 ? 5.845 -7.575 -11.921 1.00 96.56 200 GLY A N 1
ATOM 1591 C CA . GLY A 1 200 ? 5.552 -7.873 -13.323 1.00 96.56 200 GLY A CA 1
ATOM 1592 C C . GLY A 1 200 ? 5.423 -6.592 -14.144 1.00 96.56 200 GLY A C 1
ATOM 1593 O O . GLY A 1 200 ? 6.122 -6.438 -15.142 1.00 96.56 200 GLY A O 1
ATOM 1594 N N . LEU A 1 201 ? 4.639 -5.623 -13.659 1.00 97.31 201 LEU A N 1
ATOM 1595 C CA . LEU A 1 201 ? 4.519 -4.297 -14.282 1.00 97.31 201 LEU A CA 1
ATOM 1596 C C . LEU A 1 201 ? 5.879 -3.600 -14.421 1.00 97.31 201 LEU A C 1
ATOM 1598 O O . LEU A 1 201 ? 6.202 -3.069 -15.481 1.00 97.31 201 LEU A O 1
ATOM 1602 N N . SER A 1 202 ? 6.697 -3.649 -13.366 1.00 97.00 202 SER A N 1
ATOM 1603 C CA . SER A 1 202 ? 8.038 -3.055 -13.364 1.00 97.00 202 SER A CA 1
ATOM 1604 C C . SER A 1 202 ? 8.987 -3.757 -14.342 1.00 97.00 202 SER A C 1
ATOM 1606 O O . SER A 1 202 ? 9.803 -3.091 -14.969 1.00 97.00 202 SER A O 1
ATOM 1608 N N . THR A 1 203 ? 8.874 -5.082 -14.504 1.00 96.94 203 THR A N 1
ATOM 1609 C CA . THR A 1 203 ? 9.647 -5.852 -15.499 1.00 96.94 203 THR A CA 1
ATOM 1610 C C . THR A 1 203 ? 9.272 -5.428 -16.917 1.00 96.94 203 THR A C 1
ATOM 1612 O O . THR A 1 203 ? 10.158 -5.114 -17.711 1.00 96.94 203 THR A O 1
ATOM 1615 N N . VAL A 1 204 ? 7.966 -5.341 -17.204 1.00 98.12 204 VAL A N 1
ATOM 1616 C CA . VAL A 1 204 ? 7.464 -4.914 -18.517 1.00 98.12 204 VAL A CA 1
ATOM 1617 C C . VAL A 1 204 ? 7.954 -3.510 -18.861 1.00 98.12 204 VAL A C 1
ATOM 1619 O O . VAL A 1 204 ? 8.493 -3.258 -19.939 1.00 98.12 204 VAL A O 1
ATOM 1622 N N . LEU A 1 205 ? 7.787 -2.583 -17.921 1.00 98.31 205 LEU A N 1
ATOM 1623 C CA . LEU A 1 205 ? 8.157 -1.190 -18.116 1.00 98.31 205 LEU A CA 1
ATOM 1624 C C . LEU A 1 205 ? 9.673 -1.011 -18.294 1.00 98.31 205 LEU A C 1
ATOM 1626 O O . LEU A 1 205 ? 10.105 -0.249 -19.158 1.00 98.31 205 LEU A O 1
ATOM 1630 N N . ASN A 1 206 ? 10.471 -1.746 -17.517 1.00 98.31 206 ASN A N 1
ATOM 1631 C CA . ASN A 1 206 ? 11.927 -1.739 -17.604 1.00 98.31 206 ASN A CA 1
ATOM 1632 C C . ASN A 1 206 ? 12.420 -2.117 -19.008 1.00 98.31 206 ASN A C 1
ATOM 1634 O O . ASN A 1 206 ? 13.206 -1.386 -19.604 1.00 98.31 206 ASN A O 1
ATOM 1638 N N . GLU A 1 207 ? 11.934 -3.223 -19.569 1.00 98.38 207 GLU A N 1
ATOM 1639 C CA . GLU A 1 207 ? 12.328 -3.639 -20.921 1.00 98.38 207 GLU A CA 1
ATOM 1640 C C . GLU A 1 207 ? 11.791 -2.692 -22.004 1.00 98.38 207 GLU A C 1
ATOM 1642 O O . GLU A 1 207 ? 12.476 -2.464 -23.001 1.00 98.38 207 GLU A O 1
ATOM 1647 N N . CYS A 1 208 ? 10.615 -2.076 -21.811 1.00 98.50 208 CYS A N 1
ATOM 1648 C CA . CYS A 1 208 ? 10.135 -1.033 -22.723 1.00 98.50 208 CYS A CA 1
ATOM 1649 C C . CYS A 1 208 ? 11.136 0.129 -22.797 1.00 98.50 208 CYS A C 1
ATOM 1651 O O . CYS A 1 208 ? 11.511 0.536 -23.895 1.00 98.50 208 CYS A O 1
ATOM 1653 N N . TYR A 1 209 ? 11.628 0.616 -21.654 1.00 98.69 209 TYR A N 1
ATOM 1654 C CA . TYR A 1 209 ? 12.652 1.664 -21.611 1.00 98.69 209 TYR A CA 1
ATOM 1655 C C . TYR A 1 209 ? 13.977 1.220 -22.238 1.00 98.69 209 TYR A C 1
ATOM 1657 O O . TYR A 1 209 ? 14.499 1.913 -23.117 1.00 98.69 209 TYR A O 1
ATOM 1665 N N . LEU A 1 210 ? 14.479 0.040 -21.862 1.00 98.50 210 LEU A N 1
ATOM 1666 C CA . LEU A 1 210 ? 15.731 -0.498 -22.402 1.00 98.50 210 LEU A CA 1
ATOM 1667 C C . LEU A 1 210 ? 15.668 -0.674 -23.927 1.00 98.50 210 LEU A C 1
ATOM 1669 O O . LEU A 1 210 ? 16.645 -0.391 -24.616 1.00 98.50 210 LEU A O 1
ATOM 1673 N N . SER A 1 211 ? 14.508 -1.042 -24.482 1.00 98.50 211 SER A N 1
ATOM 1674 C CA . SER A 1 211 ? 14.328 -1.192 -25.932 1.00 98.50 211 SER A CA 1
ATOM 1675 C C . SER A 1 211 ? 14.448 0.121 -26.723 1.00 98.50 211 SER A C 1
ATOM 1677 O O . SER A 1 211 ? 14.813 0.110 -27.903 1.00 98.50 211 SER A O 1
ATOM 1679 N N . LEU A 1 212 ? 14.215 1.268 -26.074 1.00 98.25 212 LEU A N 1
ATOM 1680 C CA . LEU A 1 212 ? 14.466 2.600 -26.637 1.00 98.25 212 LEU A CA 1
ATOM 1681 C C . LEU A 1 212 ? 15.864 3.141 -26.289 1.00 98.25 212 LEU A C 1
ATOM 1683 O O . LEU A 1 212 ? 16.211 4.242 -26.712 1.00 98.25 212 LEU A O 1
ATOM 1687 N N . GLY A 1 213 ? 16.684 2.373 -25.568 1.00 97.62 213 GLY A N 1
ATOM 1688 C CA . GLY A 1 213 ? 18.003 2.801 -25.102 1.00 97.62 213 GLY A CA 1
ATOM 1689 C C . GLY A 1 213 ? 17.964 3.724 -23.884 1.00 97.62 213 GLY A C 1
ATOM 1690 O O . GLY A 1 213 ? 18.966 4.371 -23.602 1.00 97.62 213 GLY A O 1
ATOM 1691 N N . ILE A 1 214 ? 16.835 3.787 -23.170 1.00 98.06 214 ILE A N 1
ATOM 1692 C CA . ILE A 1 214 ? 16.708 4.535 -21.916 1.00 98.06 214 ILE A CA 1
ATOM 1693 C C . ILE A 1 214 ? 17.222 3.631 -20.783 1.00 98.06 214 ILE A C 1
ATOM 1695 O O . ILE A 1 214 ? 16.632 2.568 -20.555 1.00 98.06 214 ILE A O 1
ATOM 1699 N N . PRO A 1 215 ? 18.296 4.007 -20.061 1.00 96.94 215 PRO A N 1
ATOM 1700 C CA . PRO A 1 215 ? 18.819 3.202 -18.964 1.00 96.94 215 PRO A CA 1
ATOM 1701 C C . PRO A 1 215 ? 17.762 3.004 -17.877 1.00 96.94 215 PRO A C 1
ATOM 1703 O O . PRO A 1 215 ? 17.263 3.964 -17.290 1.00 96.94 215 PRO A O 1
ATOM 1706 N N . SER A 1 216 ?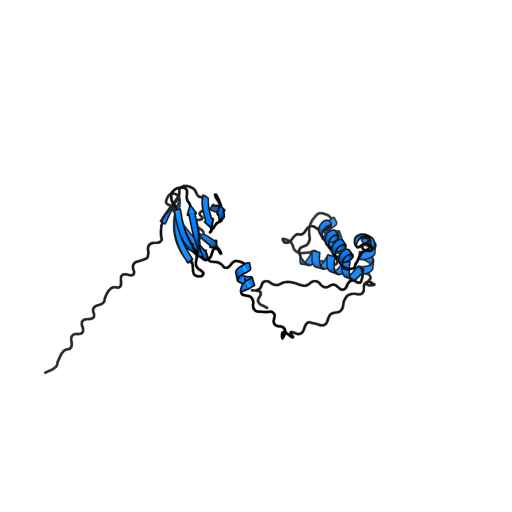 17.416 1.749 -17.600 1.00 96.69 216 SER A N 1
ATOM 1707 C CA . SER A 1 216 ? 16.410 1.415 -16.599 1.00 96.69 216 SER A CA 1
ATOM 1708 C C . SER A 1 216 ? 16.775 0.164 -15.815 1.00 96.69 216 SER A C 1
ATOM 1710 O O . SER A 1 216 ? 17.443 -0.744 -16.310 1.00 96.69 216 SER A O 1
ATOM 1712 N N . ARG A 1 217 ? 16.344 0.160 -14.555 1.00 93.56 217 ARG A N 1
ATOM 1713 C CA . ARG A 1 217 ? 16.347 -0.990 -13.656 1.00 93.56 217 ARG A CA 1
ATOM 1714 C C . ARG A 1 217 ? 15.146 -0.863 -12.733 1.00 93.56 217 ARG A C 1
ATOM 1716 O O . ARG A 1 217 ? 14.807 0.244 -12.311 1.00 93.56 217 ARG A O 1
ATOM 1723 N N . PHE A 1 218 ? 14.537 -1.979 -12.358 1.00 89.12 218 PHE A N 1
ATOM 1724 C CA . PHE A 1 218 ? 13.555 -1.969 -11.281 1.00 89.12 218 PHE A CA 1
ATOM 1725 C C . PHE A 1 218 ? 14.255 -2.116 -9.926 1.00 89.12 218 PHE A C 1
ATOM 1727 O O . PHE A 1 218 ? 15.266 -2.807 -9.788 1.00 89.12 218 PHE A O 1
ATOM 1734 N N . VAL A 1 219 ? 13.691 -1.471 -8.912 1.00 90.12 219 VAL A N 1
ATOM 1735 C CA . VAL A 1 219 ? 14.104 -1.588 -7.511 1.00 90.12 219 VAL A CA 1
ATOM 1736 C C . VAL A 1 219 ? 12.964 -2.205 -6.714 1.00 90.12 219 VAL A C 1
ATOM 1738 O O . VAL A 1 219 ? 11.803 -2.128 -7.109 1.00 90.12 219 VAL A O 1
ATOM 1741 N N . THR A 1 220 ? 13.278 -2.862 -5.603 1.00 87.19 220 THR A N 1
ATOM 1742 C CA . THR A 1 220 ? 12.259 -3.379 -4.684 1.00 87.19 220 THR A CA 1
ATOM 1743 C C . THR A 1 220 ? 12.390 -2.670 -3.358 1.00 87.19 220 THR A C 1
ATOM 1745 O O . THR A 1 220 ? 13.434 -2.732 -2.715 1.00 87.19 220 THR A O 1
ATOM 1748 N N . CYS A 1 221 ? 11.317 -1.989 -2.975 1.00 85.56 221 CYS A N 1
ATOM 1749 C CA . CYS A 1 221 ? 11.174 -1.447 -1.639 1.00 85.56 221 CYS A CA 1
ATOM 1750 C C . CYS A 1 221 ? 10.766 -2.588 -0.712 1.00 85.56 221 CYS A C 1
ATOM 1752 O O . CYS A 1 221 ? 9.784 -3.281 -0.976 1.00 85.56 221 CYS A O 1
ATOM 1754 N N . MET A 1 222 ? 11.522 -2.768 0.360 1.00 83.50 222 MET A N 1
ATOM 1755 C CA . MET A 1 222 ? 11.203 -3.739 1.395 1.00 83.50 222 MET A CA 1
ATOM 1756 C C . MET A 1 222 ? 10.500 -3.033 2.554 1.00 83.50 222 MET A C 1
ATOM 1758 O O . MET A 1 222 ? 10.834 -1.878 2.844 1.00 83.50 222 MET A O 1
ATOM 1762 N N . PRO A 1 223 ? 9.544 -3.694 3.230 1.00 83.50 223 PRO A N 1
ATOM 1763 C CA . PRO A 1 223 ? 9.038 -3.215 4.508 1.00 83.50 223 PRO A CA 1
ATOM 1764 C C . PRO A 1 223 ? 10.191 -2.908 5.464 1.00 83.50 223 PRO A C 1
ATOM 1766 O O . PRO A 1 223 ? 11.176 -3.648 5.491 1.00 83.50 223 PRO A O 1
ATOM 1769 N N . ARG A 1 224 ? 10.051 -1.847 6.267 1.00 77.19 224 ARG A N 1
ATOM 1770 C CA . ARG A 1 224 ? 11.041 -1.457 7.286 1.00 77.19 224 ARG A CA 1
ATOM 1771 C C . ARG A 1 224 ? 11.455 -2.638 8.167 1.00 77.19 224 ARG A C 1
ATOM 1773 O O . ARG A 1 224 ? 12.626 -2.772 8.496 1.00 77.19 224 ARG A O 1
ATOM 1780 N N . ASP A 1 225 ? 10.489 -3.485 8.496 1.00 80.69 225 ASP A N 1
ATOM 1781 C CA . ASP A 1 225 ? 10.638 -4.574 9.458 1.00 80.69 225 ASP A CA 1
ATOM 1782 C C . ASP A 1 225 ? 11.106 -5.882 8.789 1.00 80.69 225 ASP A C 1
ATOM 1784 O O . ASP A 1 225 ? 11.046 -6.954 9.388 1.00 80.69 225 ASP A O 1
ATOM 1788 N N . SER A 1 226 ? 11.550 -5.813 7.527 1.00 80.62 226 SER A N 1
ATOM 1789 C CA . SER A 1 226 ? 12.114 -6.968 6.826 1.00 80.62 226 SER A CA 1
ATOM 1790 C C . SER A 1 226 ? 13.450 -7.350 7.451 1.00 80.62 226 SER A C 1
ATOM 1792 O O . SER A 1 226 ? 14.368 -6.533 7.511 1.00 80.62 226 SER A O 1
ATOM 1794 N N . VAL A 1 227 ? 13.566 -8.603 7.880 1.00 65.56 227 VAL A N 1
ATOM 1795 C CA . VAL A 1 227 ? 14.819 -9.187 8.365 1.00 65.56 227 VAL A CA 1
ATOM 1796 C C . VAL A 1 227 ? 15.501 -9.886 7.189 1.00 65.56 227 VAL A C 1
ATOM 1798 O O . VAL A 1 227 ? 14.853 -10.668 6.493 1.00 65.56 227 VAL A O 1
ATOM 1801 N N . PHE A 1 228 ? 16.779 -9.590 6.963 1.00 59.34 228 PHE A N 1
ATOM 1802 C CA . PHE A 1 228 ? 17.620 -10.201 5.931 1.00 59.34 228 PHE A CA 1
ATOM 1803 C C . PHE A 1 228 ? 18.884 -10.782 6.546 1.00 59.34 228 PHE A C 1
ATOM 1805 O O . PHE A 1 228 ? 19.427 -10.125 7.464 1.00 59.34 228 PHE A O 1
#

Secondary structure (DSSP, 8-state):
-------------------PPPEEEESSSEEEEEETTEEEEEEEE--TTSSSEEEEE--TTSEEEEE-SS-EEEEE--TT-EEEEEEEETTEEEEEEEEE---HHHHHHTSPPP-TT--PPPPP--PPPTTSHHHHHHHHHHTHHHHH-SS-HHHHHHHHHHHHHHHS-B-TTSPPPSS-SHHHHHHHHHTTS--B-HHHHHHHHHHHHHHTT-------PPPTT---

Radius of gyration: 30.75 Å; chains: 1; bounding box: 58×33×116 Å